Protein AF-A0A2C5ZY81-F1 (afdb_monomer)

Structure (mmCIF, N/CA/C/O backbone):
data_AF-A0A2C5ZY81-F1
#
_entry.id   AF-A0A2C5ZY81-F1
#
loop_
_atom_site.group_PDB
_atom_site.id
_atom_site.type_symbol
_atom_site.label_atom_id
_atom_site.label_alt_id
_atom_site.label_comp_id
_atom_site.label_asym_id
_atom_site.label_entity_id
_atom_site.label_seq_id
_atom_site.pdbx_PDB_ins_code
_atom_site.Cartn_x
_atom_site.Cartn_y
_atom_site.Cartn_z
_atom_site.occupancy
_atom_site.B_iso_or_equiv
_atom_site.auth_seq_id
_atom_site.auth_comp_id
_atom_site.auth_asym_id
_atom_site.auth_atom_id
_atom_site.pdbx_PDB_model_num
ATOM 1 N N . MET A 1 1 ? 3.121 -4.389 -3.774 1.00 76.00 1 MET A N 1
ATOM 2 C CA . MET A 1 1 ? 1.981 -4.769 -2.903 1.00 76.00 1 MET A CA 1
ATOM 3 C C . MET A 1 1 ? 0.716 -4.761 -3.744 1.00 76.00 1 MET A C 1
ATOM 5 O O . MET A 1 1 ? 0.552 -3.818 -4.512 1.00 76.00 1 MET A O 1
ATOM 9 N N . LEU A 1 2 ? -0.113 -5.804 -3.655 1.00 86.19 2 LEU A N 1
ATOM 10 C CA . LEU A 1 2 ? -1.308 -5.972 -4.488 1.00 86.19 2 LEU A CA 1
ATOM 11 C C . LEU A 1 2 ? -2.548 -5.396 -3.793 1.00 86.19 2 LEU A C 1
ATOM 13 O O . LEU A 1 2 ? -3.132 -4.423 -4.262 1.00 86.19 2 LEU A O 1
ATOM 17 N N . THR A 1 3 ? -2.892 -5.951 -2.635 1.00 91.06 3 THR A N 1
ATOM 18 C CA . THR A 1 3 ? -4.034 -5.527 -1.820 1.00 91.06 3 THR A CA 1
ATOM 19 C C . THR A 1 3 ? -3.651 -5.629 -0.354 1.00 91.06 3 THR A C 1
ATOM 21 O O . THR A 1 3 ? -2.971 -6.573 0.052 1.00 91.06 3 THR A O 1
ATOM 24 N N . SER A 1 4 ? -4.080 -4.659 0.440 1.00 94.56 4 SER A N 1
ATOM 25 C CA . SER A 1 4 ? -3.910 -4.670 1.890 1.00 94.56 4 SER A CA 1
ATOM 26 C C . SER A 1 4 ? -5.258 -4.861 2.551 1.00 94.56 4 SER A C 1
ATOM 28 O O . SER A 1 4 ? -6.220 -4.177 2.207 1.00 94.56 4 SER A O 1
ATOM 30 N N . PHE A 1 5 ? -5.301 -5.741 3.537 1.00 96.50 5 PHE A N 1
ATOM 31 C CA . PHE A 1 5 ? -6.444 -5.950 4.406 1.00 96.50 5 PHE A CA 1
ATOM 32 C C . PHE A 1 5 ? -6.048 -5.485 5.798 1.00 96.50 5 PHE A C 1
ATOM 34 O O . PHE A 1 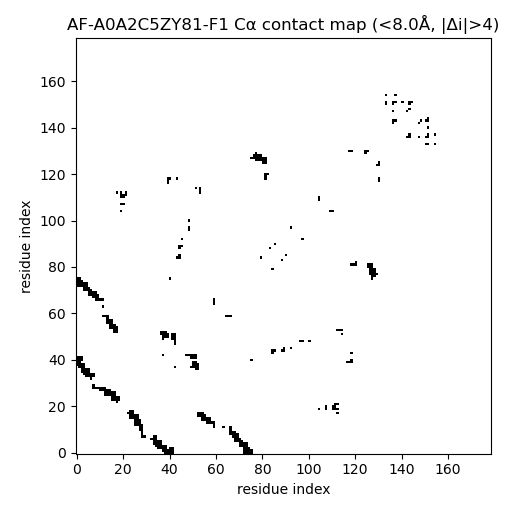5 ? -5.044 -5.937 6.344 1.00 96.50 5 PHE A O 1
ATOM 41 N N . LEU A 1 6 ? -6.799 -4.555 6.368 1.00 96.88 6 LEU A N 1
ATOM 42 C CA . LEU A 1 6 ? -6.480 -3.969 7.659 1.00 96.88 6 LEU A CA 1
ATOM 43 C C . LEU A 1 6 ? -7.661 -4.139 8.605 1.00 96.88 6 LEU A C 1
ATOM 45 O O . LEU A 1 6 ? -8.730 -3.564 8.394 1.00 96.88 6 LEU A O 1
ATOM 49 N N . LEU A 1 7 ? -7.439 -4.884 9.684 1.00 97.56 7 LEU A N 1
ATOM 50 C CA . LEU A 1 7 ? -8.347 -4.892 10.821 1.00 97.56 7 LEU A CA 1
ATOM 51 C C . LEU A 1 7 ? -8.023 -3.697 11.718 1.00 97.56 7 LEU A C 1
ATOM 53 O O . LEU A 1 7 ? -6.910 -3.585 12.237 1.00 97.56 7 LEU A O 1
ATOM 57 N N . GLN A 1 8 ? -8.997 -2.815 11.931 1.00 96.88 8 GLN A N 1
ATOM 58 C CA . GLN A 1 8 ? -8.895 -1.751 12.930 1.00 96.88 8 GLN A CA 1
ATOM 59 C C . GLN A 1 8 ? -9.335 -2.314 14.288 1.00 96.88 8 GLN A C 1
ATOM 61 O O . GLN A 1 8 ? -10.523 -2.371 14.585 1.00 96.88 8 GLN A O 1
ATOM 66 N N . ALA A 1 9 ? -8.371 -2.805 15.072 1.00 95.88 9 ALA A N 1
ATOM 67 C CA . ALA A 1 9 ? -8.625 -3.637 16.253 1.00 95.88 9 ALA A CA 1
ATOM 68 C C . ALA A 1 9 ? -9.140 -2.857 17.476 1.00 95.88 9 ALA A C 1
ATOM 70 O O . ALA A 1 9 ? -9.671 -3.453 18.409 1.00 95.88 9 ALA A O 1
ATOM 71 N N . THR A 1 10 ? -8.982 -1.533 17.485 1.00 94.94 10 THR A N 1
ATOM 72 C CA . THR A 1 10 ? -9.471 -0.647 18.548 1.00 94.94 10 THR A CA 1
ATOM 73 C C . THR A 1 10 ? -10.430 0.407 17.986 1.00 94.94 10 THR A C 1
ATOM 75 O O . THR A 1 10 ? -10.380 0.694 16.789 1.00 94.94 10 THR A O 1
ATOM 78 N N . PRO A 1 11 ? -11.298 1.024 18.816 1.00 93.62 11 PRO A N 1
ATOM 79 C CA . PRO A 1 11 ? -12.295 1.994 18.343 1.00 93.62 11 PRO A CA 1
ATOM 80 C C . PRO A 1 11 ? -11.704 3.366 17.967 1.00 93.62 11 PRO A C 1
ATOM 82 O O . PRO A 1 11 ? -12.438 4.276 17.579 1.00 93.62 11 PRO A O 1
ATOM 85 N N . HIS A 1 12 ? -10.385 3.545 18.084 1.00 94.81 12 HIS A N 1
ATOM 86 C CA . HIS A 1 12 ? -9.706 4.802 17.788 1.00 94.81 12 HIS A CA 1
ATOM 87 C C . HIS A 1 12 ? -9.834 5.180 16.311 1.00 94.81 12 HIS A C 1
ATOM 89 O O . HIS A 1 12 ? -9.467 4.420 15.411 1.00 94.81 12 HIS A O 1
ATOM 95 N N . ARG A 1 13 ? -10.266 6.418 16.068 1.00 92.62 13 ARG A N 1
ATOM 96 C CA . ARG A 1 13 ? -10.153 7.069 14.757 1.00 92.62 13 ARG A CA 1
ATOM 97 C C . ARG A 1 13 ? -8.690 7.411 14.457 1.00 92.62 13 ARG A C 1
ATOM 99 O O . ARG A 1 13 ? -7.845 7.403 15.350 1.00 92.62 13 ARG A O 1
ATOM 106 N N . GLY A 1 14 ? -8.401 7.713 13.194 1.00 92.81 14 GLY A N 1
ATOM 107 C CA . GLY A 1 14 ? -7.093 8.229 12.781 1.00 92.81 14 GLY A CA 1
ATOM 108 C C . GLY A 1 14 ? -6.698 7.859 11.356 1.00 92.81 14 GLY A C 1
ATOM 109 O O . GLY A 1 14 ? -5.949 8.600 10.731 1.00 92.81 14 GLY A O 1
ATOM 110 N N . LEU A 1 15 ? -7.209 6.752 10.812 1.00 96.81 15 LEU A N 1
ATOM 111 C CA . LEU A 1 15 ? -6.979 6.413 9.409 1.00 96.81 15 LEU A CA 1
ATOM 112 C C . LEU A 1 15 ? -7.792 7.342 8.503 1.00 96.81 15 LEU A C 1
ATOM 114 O O . LEU A 1 15 ? -9.008 7.450 8.659 1.00 96.81 15 LEU A O 1
ATOM 118 N N . GLN A 1 16 ? -7.117 7.960 7.539 1.00 97.06 16 GLN A N 1
ATOM 119 C CA . GLN A 1 16 ? -7.731 8.760 6.486 1.00 97.06 16 GLN A CA 1
ATOM 120 C C . GLN A 1 16 ? -7.264 8.281 5.116 1.00 97.06 16 GLN A C 1
ATOM 122 O O . GLN A 1 16 ? -6.098 7.925 4.941 1.00 97.06 16 GLN A O 1
ATOM 127 N N . VAL A 1 17 ? -8.170 8.305 4.145 1.00 95.06 17 VAL A N 1
ATOM 128 C CA . VAL A 1 17 ? -7.900 7.998 2.736 1.00 95.06 17 VAL A CA 1
ATOM 129 C C . VAL A 1 17 ? -8.174 9.229 1.889 1.00 95.06 17 VAL A C 1
ATOM 131 O O . VAL A 1 17 ? -9.076 10.002 2.198 1.00 95.06 17 VAL A O 1
ATOM 134 N N . GLN A 1 18 ? -7.403 9.436 0.834 1.00 92.69 18 GLN A N 1
ATOM 135 C CA . GLN A 1 18 ? -7.644 10.530 -0.095 1.00 92.69 18 GLN A CA 1
ATOM 136 C C . GLN A 1 18 ? -8.581 10.052 -1.206 1.00 92.69 18 GLN A C 1
ATOM 138 O O . GLN A 1 18 ? -8.359 8.998 -1.803 1.00 92.69 18 GLN A O 1
ATOM 143 N N . ASN A 1 19 ? -9.651 10.797 -1.469 1.00 88.69 19 ASN A N 1
ATOM 144 C CA . ASN A 1 19 ? -10.540 10.508 -2.589 1.00 88.69 19 ASN A CA 1
ATOM 145 C C . ASN A 1 19 ? -10.002 11.109 -3.902 1.00 88.69 19 ASN A C 1
ATOM 147 O O . ASN A 1 19 ? -9.018 11.844 -3.918 1.00 88.69 19 ASN A O 1
ATOM 151 N N . VAL A 1 20 ? -10.689 10.832 -5.011 1.00 83.88 20 VAL A N 1
ATOM 152 C CA . VAL A 1 20 ? -10.310 11.312 -6.355 1.00 83.88 20 VAL A CA 1
ATOM 153 C C . VAL A 1 20 ? -10.310 12.838 -6.509 1.00 83.88 20 VAL A C 1
ATOM 155 O O . VAL A 1 20 ? -9.659 13.345 -7.412 1.00 83.88 20 VAL A O 1
ATOM 158 N N . ALA A 1 21 ? -11.002 13.565 -5.626 1.00 85.50 21 ALA A N 1
ATOM 159 C CA . ALA A 1 21 ? -10.992 15.027 -5.577 1.00 85.50 21 ALA A CA 1
ATOM 160 C C . ALA A 1 21 ? -9.832 15.584 -4.727 1.00 85.50 21 ALA A C 1
ATOM 162 O O . ALA A 1 21 ? -9.801 16.775 -4.432 1.00 85.50 21 ALA A O 1
ATOM 163 N N . GLY A 1 22 ? -8.923 14.724 -4.253 1.00 86.69 22 GLY A N 1
ATOM 164 C CA . GLY A 1 22 ? -7.822 15.102 -3.370 1.00 86.69 22 GLY A CA 1
ATOM 165 C C . GLY A 1 22 ? -8.232 15.330 -1.909 1.00 86.69 22 GLY A C 1
ATOM 166 O O . GLY A 1 22 ? -7.381 15.663 -1.082 1.00 86.69 22 GLY A O 1
ATOM 167 N N . ALA A 1 23 ? -9.506 15.137 -1.553 1.00 90.88 23 ALA A N 1
ATOM 168 C CA . ALA A 1 23 ? -9.995 15.372 -0.200 1.00 90.88 23 ALA A CA 1
ATOM 169 C C . ALA A 1 23 ? -9.728 14.167 0.711 1.00 90.88 23 ALA A C 1
ATOM 171 O O . ALA A 1 23 ? -9.974 13.017 0.341 1.00 90.88 23 ALA A O 1
ATOM 172 N N . TRP A 1 24 ? -9.258 14.442 1.928 1.00 95.25 24 TRP A N 1
ATOM 173 C CA . TRP A 1 24 ? -9.062 13.429 2.961 1.00 95.25 24 TRP A CA 1
ATOM 174 C C . TRP A 1 24 ? -10.398 13.037 3.596 1.00 95.25 24 TRP A C 1
ATOM 176 O O . TRP A 1 24 ? -11.143 13.890 4.071 1.00 95.25 24 TRP A O 1
ATOM 186 N N . VAL A 1 25 ? -10.678 11.738 3.623 1.00 95.56 25 VAL A N 1
ATOM 187 C CA . VAL A 1 25 ? -11.901 11.127 4.147 1.00 95.56 25 VAL A CA 1
ATOM 188 C C . VAL A 1 25 ? -11.538 10.201 5.303 1.00 95.56 25 VAL A C 1
ATOM 190 O O . VAL A 1 25 ? -10.644 9.363 5.175 1.00 95.56 25 VAL A O 1
ATOM 193 N N . ASP A 1 26 ? -12.233 10.336 6.432 1.00 96.31 26 ASP A N 1
ATOM 194 C CA . ASP A 1 26 ? -12.048 9.456 7.587 1.00 96.31 26 ASP A CA 1
ATOM 195 C C . ASP A 1 26 ? -12.499 8.022 7.291 1.00 96.31 26 ASP A C 1
ATOM 197 O O . ASP A 1 26 ? -13.575 7.784 6.742 1.00 96.31 26 ASP A O 1
ATOM 201 N N . CYS A 1 27 ? -11.703 7.057 7.746 1.00 96.25 27 CYS A N 1
ATOM 202 C CA . CYS A 1 27 ? -12.019 5.635 7.702 1.00 96.25 27 CYS A CA 1
ATOM 203 C C . CYS A 1 27 ? -12.174 5.101 9.140 1.00 96.25 27 CYS A C 1
ATOM 205 O O . CYS A 1 27 ? -11.241 4.496 9.682 1.00 96.25 27 CYS A O 1
ATOM 207 N N . PRO A 1 28 ? -13.308 5.373 9.820 1.00 95.44 28 PRO A N 1
ATOM 208 C CA . PRO A 1 28 ? -13.507 4.935 11.197 1.00 95.44 28 PRO A CA 1
ATOM 209 C C . PRO A 1 28 ? -13.573 3.399 11.295 1.00 95.44 28 PRO A C 1
ATOM 211 O O . PRO A 1 28 ? -13.999 2.745 10.340 1.00 95.44 28 PRO A O 1
ATOM 214 N N . PRO A 1 29 ? -13.191 2.806 12.441 1.00 95.88 29 PRO A N 1
ATOM 215 C CA . PRO A 1 29 ? -13.370 1.376 12.671 1.00 95.88 29 PRO A CA 1
ATOM 216 C C . PRO A 1 29 ? -14.850 0.982 12.591 1.00 95.88 29 PRO A C 1
ATOM 218 O O . PRO A 1 29 ? -15.694 1.609 13.232 1.00 95.88 29 PRO A O 1
ATOM 221 N N . VAL A 1 30 ? -15.160 -0.076 11.838 1.00 96.62 30 VAL A N 1
ATOM 222 C CA . VAL A 1 30 ? -16.502 -0.672 11.764 1.00 96.62 30 VAL A CA 1
ATOM 223 C C . VAL A 1 30 ? -16.404 -2.136 12.188 1.00 96.62 30 VAL A C 1
ATOM 225 O O . VAL A 1 30 ? -15.610 -2.902 11.636 1.00 96.62 30 VAL A O 1
ATOM 228 N N . ALA A 1 31 ? -17.185 -2.524 13.196 1.00 95.69 31 ALA A N 1
ATOM 229 C CA . ALA A 1 31 ? -17.145 -3.869 13.764 1.00 95.69 31 ALA A CA 1
ATOM 230 C C . ALA A 1 31 ? -17.480 -4.938 12.709 1.00 95.69 31 ALA A C 1
ATOM 232 O O . ALA A 1 31 ? -18.404 -4.767 11.918 1.00 95.69 31 ALA A O 1
ATOM 233 N N . GLY A 1 32 ? -16.724 -6.041 12.703 1.00 95.88 32 GLY A N 1
ATOM 234 C CA . GLY A 1 32 ? -16.920 -7.143 11.753 1.00 95.88 32 GLY A CA 1
ATOM 235 C C . GLY A 1 32 ? -16.454 -6.853 10.321 1.00 95.88 32 GLY A C 1
ATOM 236 O O . GLY A 1 32 ? -16.800 -7.605 9.416 1.00 95.88 32 GLY A O 1
ATOM 237 N N . THR A 1 33 ? -15.680 -5.784 10.097 1.00 97.06 33 THR A N 1
ATOM 238 C CA . THR A 1 33 ? -15.211 -5.393 8.758 1.00 97.06 33 THR A CA 1
ATOM 239 C C . THR A 1 33 ? -13.691 -5.272 8.677 1.00 97.06 33 THR A C 1
ATOM 241 O O . THR A 1 33 ? -12.993 -5.165 9.688 1.00 97.06 33 THR A O 1
ATOM 244 N N . LEU A 1 34 ? -13.184 -5.269 7.444 1.00 97.31 34 LEU A N 1
ATOM 245 C CA . LEU A 1 34 ? -11.796 -4.968 7.112 1.00 97.31 34 LEU A CA 1
ATOM 246 C C . LEU A 1 34 ? -11.753 -3.744 6.204 1.00 97.31 34 LEU A C 1
ATOM 248 O O . LEU A 1 34 ? -12.575 -3.607 5.297 1.00 97.31 34 LEU A O 1
ATOM 252 N N . VAL A 1 35 ? -10.749 -2.894 6.399 1.00 96.81 35 VAL A N 1
ATOM 253 C CA . VAL A 1 35 ? -10.397 -1.895 5.390 1.00 9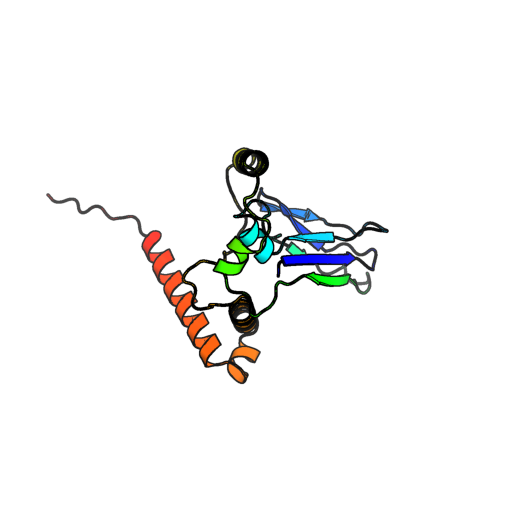6.81 35 VAL A CA 1
ATOM 254 C C . VAL A 1 35 ? -9.606 -2.605 4.300 1.00 96.81 35 VAL A C 1
ATOM 256 O O . VAL A 1 35 ? -8.585 -3.232 4.587 1.00 96.81 35 VAL A O 1
ATOM 259 N N . VAL A 1 36 ? -10.077 -2.509 3.059 1.00 96.25 36 VAL A N 1
ATOM 260 C CA . VAL A 1 36 ? -9.404 -3.074 1.885 1.00 96.25 36 VAL A CA 1
ATOM 261 C C . VAL A 1 36 ? -8.798 -1.930 1.086 1.00 96.25 36 VAL A C 1
ATOM 263 O O . VAL A 1 36 ? -9.523 -1.111 0.528 1.00 96.25 36 VAL A O 1
ATOM 266 N N . ALA A 1 37 ? -7.469 -1.860 1.053 1.00 94.19 37 ALA A N 1
ATOM 267 C CA . ALA A 1 37 ? -6.740 -0.841 0.309 1.00 94.19 37 ALA A CA 1
ATOM 268 C C . ALA A 1 37 ? -6.088 -1.443 -0.937 1.00 94.19 37 ALA A C 1
ATOM 270 O O . ALA A 1 37 ? -5.476 -2.515 -0.893 1.00 94.19 37 ALA A O 1
ATOM 271 N N . VAL A 1 38 ? -6.203 -0.726 -2.051 1.00 92.12 38 VAL A N 1
ATOM 272 C CA . VAL A 1 38 ? -5.583 -1.099 -3.322 1.00 92.12 38 VAL A CA 1
ATOM 273 C C . VAL A 1 38 ? -4.120 -0.673 -3.289 1.00 92.12 38 VAL A C 1
ATOM 275 O O . VAL A 1 38 ? -3.802 0.458 -2.925 1.00 92.12 38 VAL A O 1
ATOM 278 N N . GLY A 1 39 ? -3.222 -1.584 -3.657 1.00 87.88 39 GLY A N 1
ATOM 279 C CA . GLY A 1 39 ? -1.807 -1.289 -3.842 1.00 87.88 39 GLY A CA 1
ATOM 280 C C . GLY A 1 39 ? -1.462 -1.042 -5.309 1.00 87.88 39 GLY A C 1
ATOM 281 O O . GLY A 1 39 ? -2.180 -1.456 -6.218 1.00 87.88 39 GLY A O 1
ATOM 282 N N . GLN A 1 40 ? -0.298 -0.438 -5.538 1.00 80.88 40 GLN A N 1
ATOM 283 C CA . GLN A 1 40 ? 0.230 -0.148 -6.877 1.00 80.88 40 GLN A CA 1
ATOM 284 C C . GLN A 1 40 ? 0.349 -1.391 -7.780 1.00 80.88 40 GLN A C 1
ATOM 286 O O . GLN A 1 40 ? 0.267 -1.276 -8.997 1.00 80.88 40 GLN A O 1
ATOM 291 N N . GLY A 1 41 ? 0.511 -2.590 -7.204 1.00 80.94 41 GLY A N 1
ATOM 292 C CA . GLY A 1 41 ? 0.516 -3.826 -7.987 1.00 80.94 41 GLY A CA 1
ATOM 293 C C . GLY A 1 41 ? -0.832 -4.079 -8.663 1.00 80.94 41 GLY A C 1
ATOM 294 O O . GLY A 1 41 ? -0.870 -4.399 -9.844 1.00 80.94 41 GLY A O 1
ATOM 295 N N . LEU A 1 42 ? -1.946 -3.887 -7.946 1.00 85.94 42 LEU A N 1
ATOM 296 C CA . LEU A 1 42 ? -3.281 -4.088 -8.518 1.00 85.94 42 LEU A CA 1
ATOM 297 C C . LEU A 1 42 ? -3.637 -2.954 -9.486 1.00 85.94 42 LEU A C 1
ATOM 299 O O . LEU A 1 42 ? -4.317 -3.176 -10.486 1.00 85.94 42 LEU A O 1
ATOM 303 N N . GLU A 1 43 ? -3.128 -1.752 -9.234 1.00 85.81 43 GLU A N 1
ATOM 304 C CA . GLU A 1 43 ? -3.247 -0.644 -10.175 1.00 85.81 43 GLU A CA 1
ATOM 305 C C . GLU A 1 43 ? -2.563 -0.935 -11.511 1.00 85.81 43 GLU A C 1
ATOM 307 O O . GLU A 1 43 ? -3.182 -0.746 -12.560 1.00 85.81 43 GLU A O 1
ATOM 312 N N . ALA A 1 44 ? -1.337 -1.463 -11.482 1.00 78.31 44 ALA A N 1
ATOM 313 C CA . ALA A 1 44 ? -0.629 -1.894 -12.683 1.00 78.31 44 ALA A CA 1
ATOM 314 C C . ALA A 1 44 ? -1.405 -2.997 -13.422 1.00 78.31 44 ALA A C 1
ATOM 316 O O . ALA A 1 44 ? -1.702 -2.851 -14.607 1.00 78.31 44 ALA A O 1
ATOM 317 N N . LEU A 1 45 ? -1.839 -4.042 -12.703 1.00 80.50 45 LEU A N 1
ATOM 318 C CA . LEU A 1 45 ? -2.618 -5.145 -13.282 1.00 80.50 45 LEU A CA 1
ATOM 319 C C . LEU A 1 45 ? -3.912 -4.680 -13.956 1.00 80.50 45 LEU A C 1
ATOM 321 O O . LEU A 1 45 ? -4.312 -5.213 -14.986 1.00 80.50 45 LEU A O 1
ATOM 325 N N . THR A 1 46 ? -4.573 -3.680 -13.379 1.00 84.75 46 THR A N 1
ATOM 326 C CA . THR A 1 46 ? -5.853 -3.166 -13.882 1.00 84.75 46 THR A CA 1
ATOM 327 C C . THR A 1 46 ? -5.695 -1.978 -14.830 1.00 84.75 46 THR A C 1
ATOM 329 O O . THR A 1 46 ? -6.698 -1.391 -15.240 1.00 84.75 46 THR A O 1
ATOM 332 N N . ARG A 1 47 ? -4.456 -1.607 -15.188 1.00 80.75 47 ARG A N 1
ATOM 333 C CA . ARG A 1 47 ? -4.130 -0.445 -16.031 1.00 80.75 47 A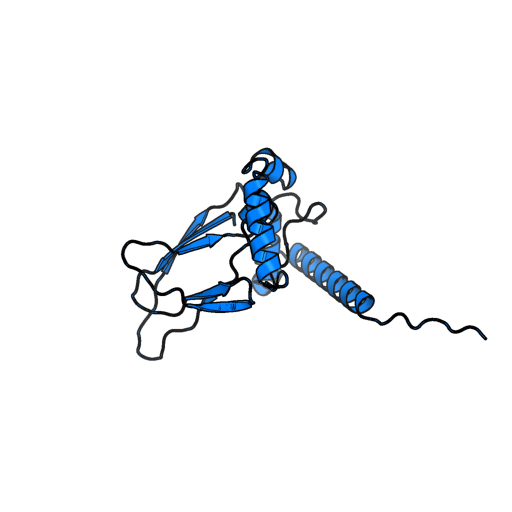RG A CA 1
ATOM 334 C C . ARG A 1 47 ? -4.792 0.846 -15.530 1.00 80.75 47 ARG A C 1
ATOM 336 O O . ARG A 1 47 ? -5.395 1.592 -16.300 1.00 80.75 47 ARG A O 1
ATOM 343 N N . GLY A 1 48 ? -4.725 1.083 -14.220 1.00 82.38 48 GLY A N 1
ATOM 344 C CA . GLY A 1 48 ? -5.227 2.310 -13.591 1.00 82.38 48 GLY A CA 1
ATOM 345 C C . GLY A 1 48 ? -6.738 2.354 -13.339 1.00 82.38 48 GLY A C 1
ATOM 346 O O . GLY A 1 48 ? -7.262 3.404 -12.954 1.00 82.38 48 GLY A O 1
ATOM 347 N N . VAL A 1 49 ? -7.460 1.246 -13.542 1.00 88.44 49 VAL A N 1
ATOM 348 C CA . VAL A 1 49 ? -8.881 1.156 -13.167 1.00 88.44 49 VAL A CA 1
ATOM 349 C C . VAL A 1 49 ? -9.039 1.134 -11.648 1.00 88.44 49 VAL A C 1
ATOM 351 O O . VAL A 1 49 ? -9.808 1.930 -11.107 1.00 88.44 49 VAL A O 1
ATOM 354 N N . CYS A 1 50 ? -8.289 0.275 -10.956 1.00 89.25 50 CYS A N 1
ATOM 355 C CA . CYS A 1 50 ? -8.208 0.265 -9.499 1.00 89.25 50 CYS A CA 1
ATOM 356 C C . CYS A 1 50 ? -6.982 1.064 -9.067 1.00 89.25 50 CYS A C 1
ATOM 358 O O . CYS A 1 50 ? -5.867 0.574 -9.175 1.00 89.25 50 CYS A O 1
ATOM 360 N N . VAL A 1 51 ? -7.171 2.283 -8.576 1.00 86.62 51 VAL A N 1
ATOM 361 C CA . VAL A 1 51 ? -6.052 3.154 -8.196 1.00 86.62 51 VAL A CA 1
ATOM 362 C C . VA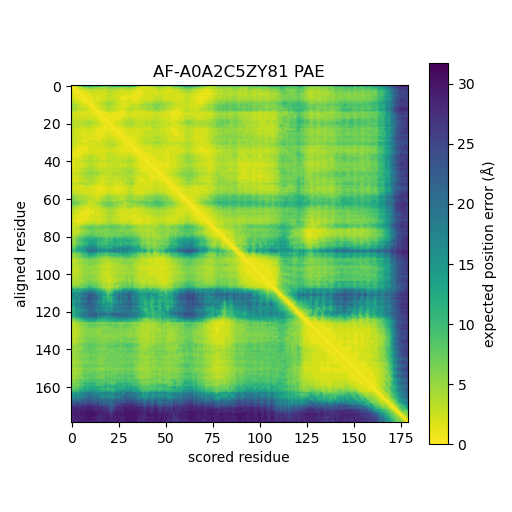L A 1 51 ? -5.535 2.840 -6.799 1.00 86.62 51 VAL A C 1
ATOM 364 O O . VAL A 1 51 ? -6.329 2.601 -5.886 1.00 86.62 51 VAL A O 1
ATOM 367 N N . ALA A 1 52 ? -4.209 2.852 -6.633 1.00 88.88 52 ALA A N 1
ATOM 368 C CA . ALA A 1 52 ? -3.581 2.675 -5.338 1.00 88.88 52 ALA A CA 1
ATOM 369 C C . ALA A 1 52 ? -4.068 3.734 -4.343 1.00 88.88 52 ALA A C 1
ATOM 371 O O . ALA A 1 52 ? -4.130 4.926 -4.631 1.00 88.88 52 ALA A O 1
ATOM 372 N N . THR A 1 53 ? -4.438 3.285 -3.149 1.00 89.44 53 THR A N 1
ATOM 373 C CA . THR A 1 53 ? -5.064 4.147 -2.150 1.00 89.44 53 THR A CA 1
ATOM 374 C C . THR A 1 53 ? -4.022 5.017 -1.451 1.00 89.44 53 THR A C 1
ATOM 376 O O . THR A 1 53 ? -3.244 4.522 -0.628 1.00 89.44 53 THR A O 1
ATOM 379 N N . THR A 1 54 ? -4.056 6.327 -1.696 1.00 90.88 54 THR A N 1
ATOM 380 C CA . THR A 1 54 ? -3.346 7.302 -0.858 1.00 90.88 54 THR A CA 1
ATOM 381 C C . THR A 1 54 ? -4.018 7.374 0.507 1.00 90.88 54 THR A C 1
ATOM 383 O O . THR A 1 54 ? -5.229 7.576 0.620 1.00 90.88 54 THR A O 1
ATOM 386 N N . HIS A 1 55 ? -3.238 7.178 1.565 1.00 93.56 55 HIS A N 1
ATOM 387 C CA . HIS A 1 55 ? -3.742 7.134 2.930 1.00 93.56 55 HIS A CA 1
ATOM 388 C C . HIS A 1 55 ? -2.727 7.719 3.910 1.00 93.56 55 HIS A C 1
ATOM 390 O O . HIS A 1 55 ? -1.525 7.738 3.653 1.00 93.56 55 HIS A O 1
ATOM 396 N N . ARG A 1 56 ? -3.225 8.185 5.055 1.00 94.38 56 ARG A N 1
ATOM 397 C CA . ARG A 1 56 ? -2.416 8.663 6.178 1.00 94.38 56 ARG A CA 1
ATOM 398 C C . ARG A 1 56 ? -3.033 8.226 7.497 1.00 94.38 56 ARG A C 1
ATOM 400 O O . ARG A 1 56 ? -4.223 7.921 7.567 1.00 94.38 56 ARG A O 1
ATOM 407 N N . VAL A 1 57 ? -2.225 8.227 8.549 1.00 94.12 57 VAL A N 1
ATOM 408 C CA . VAL A 1 57 ? -2.682 7.942 9.910 1.00 94.12 57 VAL A CA 1
ATOM 409 C C . VAL A 1 57 ? -2.402 9.156 10.781 1.00 94.12 57 VAL A C 1
ATOM 411 O O . VAL A 1 57 ? -1.267 9.617 10.863 1.00 94.12 57 VAL A O 1
ATOM 414 N N . LEU A 1 58 ? -3.446 9.667 11.423 1.00 93.81 58 LEU A N 1
ATOM 415 C CA . LEU A 1 58 ? -3.360 10.695 12.449 1.00 93.81 58 LEU A CA 1
ATOM 416 C C . LEU A 1 58 ? -3.161 10.034 13.814 1.00 93.81 58 LEU A C 1
ATOM 418 O O . LEU A 1 58 ? -3.813 9.033 14.130 1.00 93.81 58 LEU A O 1
ATOM 422 N N . SER A 1 59 ? -2.276 10.608 14.625 1.00 91.88 59 SER A N 1
ATOM 423 C CA . SER A 1 59 ? -2.082 10.168 16.005 1.00 91.88 59 SER A CA 1
ATOM 424 C C . SER A 1 59 ? -3.371 10.359 16.813 1.00 91.88 59 SER A C 1
ATOM 426 O O . SER A 1 59 ? -4.016 11.404 16.684 1.00 91.88 59 SER A O 1
ATOM 428 N N . PRO A 1 60 ? -3.756 9.389 17.663 1.00 90.00 60 PRO A N 1
ATOM 429 C CA . PRO A 1 60 ? -4.863 9.576 18.591 1.00 90.00 60 PRO A CA 1
ATOM 430 C C . PRO A 1 60 ? -4.626 10.778 19.520 1.00 90.00 60 PRO A C 1
ATOM 432 O O . PRO A 1 60 ? 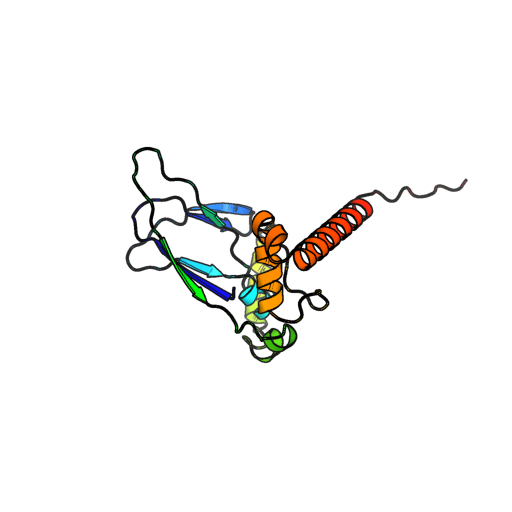-3.470 11.095 19.819 1.00 90.00 60 PRO A O 1
ATOM 435 N N . PRO A 1 61 ? -5.695 11.422 20.028 1.00 90.81 61 PRO A N 1
ATOM 436 C CA . PRO A 1 61 ? -5.566 12.456 21.048 1.00 90.81 61 PRO A CA 1
ATOM 437 C C . PRO A 1 61 ? -4.779 11.964 22.268 1.00 90.81 61 PRO A C 1
ATOM 439 O O . PRO A 1 61 ? -4.875 10.795 22.657 1.00 90.81 61 PRO A O 1
ATOM 442 N N . ALA A 1 62 ? -4.031 12.866 22.905 1.00 92.88 62 ALA A N 1
ATOM 443 C CA . ALA A 1 62 ? -3.331 12.555 24.146 1.00 92.88 62 ALA A CA 1
ATOM 444 C C . ALA A 1 62 ? -4.319 12.022 25.201 1.00 92.88 62 ALA A C 1
ATOM 446 O O . ALA A 1 62 ? -5.418 12.548 25.361 1.00 92.88 62 ALA A O 1
ATOM 447 N N . GLY A 1 63 ? -3.938 10.951 25.898 1.00 92.81 63 GLY A N 1
ATOM 448 C CA . GLY A 1 63 ? -4.795 10.290 26.888 1.00 92.81 63 GLY A CA 1
ATOM 449 C C . GLY A 1 63 ? -5.826 9.306 26.318 1.00 92.81 63 GLY A C 1
ATOM 450 O O . GLY A 1 63 ? -6.419 8.563 27.091 1.00 92.81 63 GLY A O 1
ATOM 451 N N . ALA A 1 64 ? -5.999 9.207 24.993 1.00 92.19 64 ALA A N 1
ATOM 452 C CA . ALA A 1 64 ? -6.920 8.237 24.382 1.00 92.19 64 ALA A CA 1
ATOM 453 C C . ALA A 1 64 ? -6.399 6.784 24.406 1.00 92.19 64 ALA A C 1
ATOM 455 O O . ALA A 1 64 ? -7.122 5.856 24.041 1.00 92.19 64 ALA A O 1
ATOM 456 N N . GLY A 1 65 ? -5.148 6.571 24.817 1.00 93.19 65 GLY A N 1
ATOM 457 C CA . GLY A 1 65 ? -4.492 5.265 24.787 1.00 93.19 65 GLY A CA 1
ATOM 458 C C . GLY A 1 65 ? -4.030 4.844 23.383 1.00 93.19 65 GLY A C 1
ATOM 459 O O . GLY A 1 65 ? -4.142 5.611 22.422 1.00 93.19 65 GLY A O 1
ATOM 460 N N . PRO A 1 66 ? -3.466 3.631 23.252 1.00 93.00 66 PRO A N 1
ATOM 461 C CA . PRO A 1 66 ? -2.892 3.157 21.999 1.00 93.00 66 PRO A CA 1
ATOM 462 C C . PRO A 1 66 ? -3.965 2.753 20.980 1.00 93.00 66 PRO A C 1
ATOM 464 O O . PRO A 1 66 ? -4.946 2.088 21.313 1.00 93.00 66 PRO A O 1
ATOM 467 N N . ARG A 1 67 ? -3.729 3.097 19.709 1.00 94.25 67 ARG A N 1
ATOM 468 C CA . ARG A 1 67 ? -4.491 2.593 18.560 1.00 94.25 67 ARG A CA 1
ATOM 469 C C . ARG A 1 67 ? -3.799 1.358 17.993 1.00 94.25 67 ARG A C 1
ATOM 471 O O . ARG A 1 67 ? -2.632 1.446 17.618 1.00 94.25 67 ARG A O 1
ATOM 478 N N . PHE A 1 68 ? -4.529 0.255 17.841 1.00 94.19 68 PHE A N 1
ATOM 479 C CA . PHE A 1 68 ? -4.001 -0.955 17.208 1.00 94.19 68 PHE A CA 1
ATOM 480 C C . PHE A 1 68 ? -4.667 -1.227 15.861 1.00 94.19 68 PHE A C 1
ATOM 482 O O . PHE A 1 68 ? -5.861 -1.004 15.651 1.00 94.19 68 PHE A O 1
ATOM 489 N N . SER A 1 69 ? -3.880 -1.729 14.916 1.00 94.56 69 SER A N 1
ATOM 490 C CA . SER A 1 69 ? -4.387 -2.276 13.663 1.00 94.56 69 SER A CA 1
ATOM 491 C C . SER A 1 69 ? -3.565 -3.495 13.279 1.00 94.56 69 SER A C 1
ATOM 493 O O . SER A 1 69 ? -2.360 -3.524 13.523 1.00 94.56 69 SER A O 1
ATOM 495 N N . ILE A 1 70 ? -4.219 -4.493 12.694 1.00 96.56 70 ILE A N 1
ATOM 496 C CA . ILE A 1 70 ? -3.587 -5.747 12.288 1.00 96.56 70 ILE A CA 1
ATOM 497 C C . ILE A 1 70 ? -3.634 -5.802 10.759 1.00 96.56 70 ILE A C 1
ATOM 499 O O . ILE A 1 70 ? -4.716 -5.999 10.196 1.00 96.56 70 ILE A O 1
ATOM 503 N N . PRO A 1 71 ? -2.504 -5.554 10.076 1.00 95.69 71 PRO A N 1
ATOM 504 C CA . PRO A 1 71 ? -2.449 -5.608 8.628 1.00 95.69 71 PRO A CA 1
ATOM 505 C C . PRO A 1 71 ? -2.133 -7.018 8.122 1.00 95.69 71 PRO A C 1
ATOM 507 O O . PRO A 1 71 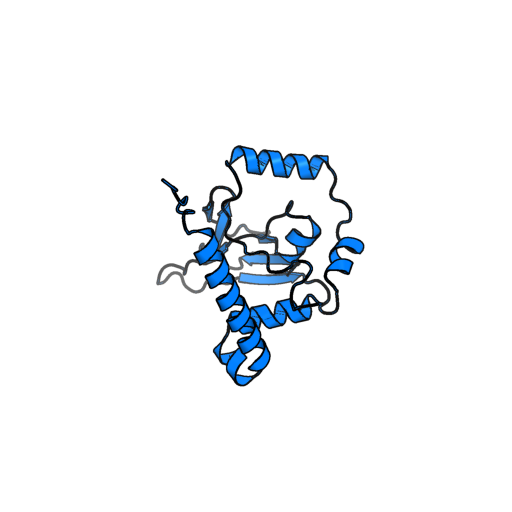? -1.269 -7.714 8.654 1.00 95.69 71 PRO A O 1
ATOM 510 N N . PHE A 1 72 ? -2.771 -7.389 7.020 1.00 95.44 72 PHE A N 1
ATOM 511 C CA . PHE A 1 72 ? -2.385 -8.493 6.156 1.00 95.44 72 PHE A CA 1
ATOM 512 C C . PHE A 1 72 ? -2.147 -7.947 4.747 1.00 95.44 72 PHE A C 1
ATOM 514 O O . PHE A 1 72 ? -2.980 -7.228 4.192 1.00 95.44 72 PHE A O 1
ATOM 521 N N . PHE A 1 73 ? -0.997 -8.275 4.163 1.00 91.62 73 PHE A N 1
ATOM 522 C CA . PHE A 1 73 ? -0.589 -7.758 2.863 1.00 91.62 73 PHE A CA 1
ATOM 523 C C . PHE A 1 73 ? -0.535 -8.887 1.848 1.00 91.62 73 PHE A C 1
ATOM 525 O O . PHE A 1 73 ? 0.291 -9.791 1.956 1.00 91.62 73 PHE A O 1
ATOM 532 N N . GLN A 1 74 ? -1.370 -8.792 0.820 1.00 89.94 74 GLN A N 1
ATOM 533 C CA . GLN A 1 74 ? -1.277 -9.665 -0.333 1.00 89.94 74 GLN A CA 1
ATOM 534 C C . GLN A 1 74 ? -0.235 -9.103 -1.306 1.00 89.94 74 GLN A C 1
ATOM 536 O O . GLN A 1 74 ? -0.296 -7.946 -1.742 1.00 89.94 74 GLN A O 1
ATOM 541 N N . GLY A 1 75 ? 0.754 -9.930 -1.627 1.00 84.00 75 GLY A N 1
ATOM 542 C CA . GLY A 1 75 ? 1.783 -9.649 -2.619 1.00 84.00 75 GLY A CA 1
ATOM 543 C C . GLY A 1 75 ? 1.602 -10.493 -3.873 1.00 84.00 75 GLY A C 1
ATOM 544 O O . GLY A 1 75 ? 0.847 -11.461 -3.887 1.00 84.00 75 GLY A O 1
ATOM 545 N N . VAL A 1 76 ? 2.337 -10.120 -4.913 1.00 78.88 76 VAL A N 1
ATOM 546 C CA . VAL A 1 76 ? 2.681 -11.042 -5.997 1.00 78.88 76 VAL A CA 1
ATOM 547 C C . VAL A 1 76 ? 4.031 -11.664 -5.644 1.00 78.88 76 VAL A C 1
ATOM 549 O O . VAL A 1 76 ? 4.755 -11.127 -4.798 1.00 78.88 76 VAL A O 1
ATOM 552 N N . ARG A 1 77 ? 4.362 -12.799 -6.260 1.00 84.75 77 ARG A N 1
ATOM 553 C CA . ARG A 1 77 ? 5.674 -13.419 -6.096 1.00 84.75 77 ARG A CA 1
ATOM 554 C C . ARG A 1 77 ? 6.783 -12.417 -6.435 1.00 84.75 77 ARG A C 1
ATOM 556 O O . ARG A 1 77 ? 6.645 -11.621 -7.360 1.00 84.75 77 ARG A O 1
ATOM 563 N N . PHE A 1 78 ? 7.866 -12.435 -5.666 1.00 86.38 78 PHE A N 1
ATOM 564 C CA . PHE A 1 78 ? 8.957 -11.472 -5.840 1.00 86.38 78 PHE A CA 1
ATOM 565 C C . PHE A 1 78 ? 9.788 -11.713 -7.100 1.00 86.38 78 PHE A C 1
ATOM 567 O O . PHE A 1 78 ? 10.397 -10.769 -7.590 1.00 86.38 78 PHE A O 1
ATOM 574 N N . ASP A 1 79 ? 9.790 -12.941 -7.611 1.00 87.94 79 ASP A N 1
ATOM 575 C CA . ASP A 1 79 ? 10.436 -13.333 -8.863 1.00 87.94 79 ASP A CA 1
ATOM 576 C C . ASP A 1 79 ? 9.612 -12.973 -10.107 1.00 87.94 79 ASP A C 1
ATOM 578 O O . ASP A 1 79 ? 10.136 -13.082 -11.207 1.00 87.94 79 ASP A O 1
ATOM 582 N N . ALA A 1 80 ? 8.366 -12.508 -9.944 1.00 82.94 80 ALA A N 1
ATOM 583 C CA . ALA A 1 80 ? 7.518 -12.144 -11.072 1.00 82.94 80 ALA A CA 1
ATOM 584 C C . ALA A 1 80 ? 8.073 -10.925 -11.821 1.00 82.94 80 ALA A C 1
ATOM 586 O O . ALA A 1 80 ? 8.357 -9.879 -11.211 1.00 82.94 80 ALA A O 1
ATOM 587 N N . GLU A 1 81 ? 8.173 -11.052 -13.141 1.00 80.81 81 GLU A N 1
ATOM 588 C CA . GLU A 1 81 ? 8.543 -9.954 -14.031 1.00 80.81 81 GLU A CA 1
ATOM 589 C C . GLU A 1 81 ? 7.346 -9.040 -14.327 1.00 80.81 81 GLU A C 1
ATOM 591 O O . GLU A 1 81 ? 6.179 -9.425 -14.223 1.00 80.81 81 GLU A O 1
ATOM 596 N N . PHE A 1 82 ? 7.621 -7.795 -14.718 1.00 72.94 82 PHE A N 1
ATOM 597 C CA . PHE A 1 82 ? 6.561 -6.831 -15.030 1.00 72.94 82 PHE A CA 1
ATOM 598 C C . PHE A 1 82 ? 5.670 -7.259 -16.196 1.00 72.94 82 PHE A C 1
ATOM 600 O O . PHE A 1 82 ? 4.459 -7.062 -16.134 1.00 72.94 82 PHE A O 1
ATOM 607 N N . ASP A 1 83 ? 6.241 -7.882 -17.225 1.00 72.31 83 ASP A N 1
ATOM 608 C CA . ASP A 1 83 ? 5.465 -8.360 -18.369 1.00 72.31 83 ASP A CA 1
ATOM 609 C C . ASP A 1 83 ? 4.613 -9.597 -18.002 1.00 72.31 83 ASP A C 1
ATOM 611 O O . ASP A 1 83 ? 3.516 -9.779 -18.532 1.00 72.31 83 ASP A O 1
ATOM 615 N N . GLU A 1 84 ? 5.038 -10.402 -17.017 1.00 75.00 84 GLU A N 1
ATOM 616 C CA . GLU A 1 84 ? 4.237 -11.517 -16.490 1.00 75.00 84 GLU A CA 1
ATOM 617 C C . GLU A 1 84 ? 3.001 -11.035 -15.730 1.00 75.00 84 GLU A C 1
ATOM 619 O O . GLU A 1 84 ? 1.956 -11.685 -15.776 1.00 75.00 84 GLU A O 1
ATOM 624 N N . LEU A 1 85 ? 3.078 -9.881 -15.060 1.00 69.69 85 LEU A N 1
ATOM 625 C CA . LEU A 1 85 ? 1.915 -9.276 -14.407 1.00 69.69 85 LEU A CA 1
ATOM 626 C C . LEU A 1 85 ? 0.806 -8.980 -15.422 1.00 69.69 85 LEU A C 1
ATOM 628 O O . LEU A 1 85 ? -0.366 -9.237 -15.153 1.00 69.69 85 LEU A O 1
ATOM 632 N N . GLU A 1 86 ? 1.163 -8.492 -16.609 1.00 65.00 86 GLU A N 1
ATOM 633 C CA . GLU A 1 86 ? 0.191 -8.214 -17.668 1.00 65.00 86 GLU A CA 1
ATOM 634 C C . GLU A 1 86 ? -0.408 -9.494 -18.274 1.00 65.00 86 GLU A C 1
ATOM 636 O O . GLU A 1 86 ? -1.561 -9.476 -18.712 1.00 65.00 86 GLU A O 1
ATOM 641 N N . ALA A 1 87 ? 0.344 -10.601 -18.275 1.00 67.25 87 ALA A N 1
ATOM 642 C CA . ALA A 1 87 ? -0.046 -11.868 -18.898 1.00 67.25 87 ALA A CA 1
ATOM 643 C C . ALA A 1 87 ? -0.783 -12.844 -17.957 1.00 67.25 87 ALA A C 1
ATOM 645 O O . ALA A 1 87 ? -1.698 -13.541 -18.391 1.00 67.25 87 ALA A O 1
ATOM 646 N N . VAL A 1 88 ? -0.407 -12.897 -16.675 1.00 65.44 88 VAL A N 1
ATOM 647 C CA . VAL A 1 88 ? -0.902 -13.862 -15.664 1.00 65.44 88 VAL A CA 1
ATOM 648 C C . VAL A 1 88 ? -1.856 -13.190 -14.657 1.00 65.44 88 VAL A C 1
ATOM 650 O O . VAL A 1 88 ? -2.336 -13.805 -13.707 1.00 65.44 88 VAL A O 1
ATOM 653 N N . GLY A 1 89 ? -2.138 -11.900 -14.856 1.00 67.12 89 GLY A N 1
ATOM 654 C CA . GLY A 1 89 ? -2.940 -11.072 -13.964 1.00 67.12 89 GLY A CA 1
ATOM 655 C C . GLY A 1 89 ? -4.456 -11.208 -14.121 1.00 67.12 89 GLY A C 1
ATOM 656 O O . GLY A 1 89 ? -5.013 -12.264 -14.397 1.00 67.12 89 GLY A O 1
ATOM 657 N N . VAL A 1 90 ? -5.150 -10.080 -13.959 1.00 74.25 90 VAL A N 1
ATOM 658 C CA . VAL A 1 90 ? -6.621 -9.981 -14.053 1.00 74.25 90 VAL A CA 1
ATOM 659 C C . VAL A 1 90 ? -7.164 -10.130 -15.486 1.00 74.25 90 VAL A C 1
ATOM 661 O O . VAL A 1 90 ? -8.369 -10.004 -15.703 1.00 74.25 90 VAL A O 1
ATOM 664 N N . GLY A 1 91 ? -6.287 -10.375 -16.465 1.00 77.50 91 GLY A N 1
ATOM 665 C CA . GLY A 1 91 ? -6.620 -10.397 -17.884 1.00 77.50 91 GLY A CA 1
ATOM 666 C C . GLY A 1 91 ? -7.009 -9.017 -18.434 1.00 77.50 91 GLY A C 1
ATOM 667 O O . GLY A 1 91 ? -6.819 -7.985 -17.779 1.00 77.50 91 GLY A O 1
ATOM 668 N N . PRO A 1 92 ? -7.553 -8.956 -19.661 1.00 81.50 92 PRO A N 1
ATOM 669 C CA . PRO A 1 92 ? -8.065 -7.710 -20.207 1.00 81.50 92 PRO A CA 1
ATOM 670 C C . PRO A 1 92 ? -9.262 -7.240 -19.377 1.00 81.50 92 PRO A C 1
ATOM 672 O O . PRO A 1 92 ? -10.329 -7.851 -19.391 1.00 81.50 92 PRO A O 1
ATOM 675 N N . VAL A 1 93 ? -9.102 -6.110 -18.684 1.00 86.38 93 VAL A N 1
ATOM 676 C CA . VAL A 1 93 ? -10.216 -5.471 -17.969 1.00 86.38 93 VAL A CA 1
ATOM 677 C C . VAL A 1 93 ? -11.363 -5.211 -18.962 1.00 86.38 93 VAL A C 1
ATOM 679 O O . VAL A 1 93 ? -11.094 -4.712 -20.052 1.00 86.38 93 VAL A O 1
ATOM 682 N N . PRO A 1 94 ? -12.632 -5.517 -18.661 1.00 92.00 94 PRO A N 1
ATOM 683 C CA . PRO A 1 94 ? -13.721 -5.266 -19.606 1.00 92.00 94 PRO A CA 1
ATOM 684 C C . PRO A 1 94 ? -13.890 -3.777 -19.954 1.00 92.00 94 PRO A C 1
ATOM 686 O O . PRO A 1 94 ? -13.719 -2.903 -19.098 1.00 92.00 94 PRO A O 1
ATOM 689 N N . ASP A 1 95 ? -14.290 -3.469 -21.194 1.00 92.69 95 ASP A N 1
ATOM 690 C CA . ASP A 1 95 ? -14.477 -2.081 -21.654 1.00 92.69 95 ASP A CA 1
ATOM 691 C C . ASP A 1 95 ? -15.503 -1.302 -20.838 1.00 92.69 95 ASP A C 1
ATOM 693 O O . ASP A 1 95 ? -15.294 -0.121 -20.554 1.00 92.69 95 ASP A O 1
ATOM 697 N N . ALA A 1 96 ? -16.571 -1.970 -20.404 1.00 95.38 96 ALA A N 1
ATOM 698 C CA . ALA A 1 96 ? -17.584 -1.370 -19.544 1.00 95.38 96 ALA A CA 1
ATOM 699 C C . ALA A 1 96 ? -16.985 -0.870 -18.215 1.00 95.38 96 ALA A C 1
ATOM 701 O O . ALA A 1 96 ? -17.312 0.224 -17.760 1.00 95.38 96 ALA A O 1
ATOM 702 N N . VAL A 1 97 ? -16.049 -1.619 -17.625 1.00 92.75 97 VAL A N 1
ATOM 703 C CA . VAL A 1 97 ? -15.380 -1.238 -16.371 1.00 92.75 97 VAL A CA 1
ATOM 704 C C . VAL A 1 97 ? -14.402 -0.083 -16.611 1.00 92.75 97 VAL A C 1
ATOM 706 O O . VAL A 1 97 ? -14.363 0.881 -15.845 1.00 92.75 97 VAL A O 1
ATOM 709 N N . ARG A 1 98 ? -13.656 -0.110 -17.724 1.00 90.31 98 ARG A N 1
ATOM 710 C CA . ARG A 1 98 ? -12.818 1.032 -18.128 1.00 90.31 98 ARG A CA 1
ATOM 711 C C . ARG A 1 98 ? -13.645 2.302 -18.341 1.00 90.31 98 ARG A C 1
ATOM 713 O O . ARG A 1 98 ? -13.208 3.386 -17.960 1.00 90.31 98 ARG A O 1
ATOM 720 N N . ALA A 1 99 ? -14.831 2.179 -18.937 1.00 92.25 99 ALA A N 1
ATOM 721 C CA . ALA A 1 99 ? -15.742 3.298 -19.147 1.00 92.25 99 ALA A CA 1
ATOM 722 C C . ALA A 1 99 ? -16.237 3.887 -17.819 1.00 92.25 99 ALA A C 1
ATOM 724 O O . ALA A 1 99 ? -16.233 5.107 -17.670 1.00 92.25 99 ALA A O 1
ATOM 725 N N . GLN A 1 100 ? -16.561 3.045 -16.830 1.00 93.06 100 GLN A N 1
ATOM 726 C CA . GLN A 1 100 ? -16.901 3.503 -15.478 1.00 93.06 100 GLN A CA 1
ATOM 727 C C . GLN A 1 100 ? -15.765 4.321 -14.858 1.00 93.06 100 GLN A C 1
ATOM 729 O O . GLN A 1 100 ? -16.009 5.405 -14.328 1.00 93.06 100 GLN A O 1
ATOM 734 N N . ARG A 1 101 ? -14.512 3.854 -14.972 1.00 90.31 101 ARG A N 1
ATOM 735 C CA . ARG A 1 101 ? -13.358 4.616 -14.473 1.00 90.31 101 ARG A CA 1
ATOM 736 C C . ARG A 1 101 ? -13.240 5.978 -15.156 1.00 90.31 101 ARG A C 1
ATOM 738 O O . ARG A 1 101 ? -13.054 6.971 -14.458 1.00 90.31 101 ARG A O 1
ATOM 745 N N . ARG A 1 102 ? -13.361 6.037 -16.488 1.00 89.50 102 ARG A N 1
ATOM 746 C CA . ARG A 1 102 ? -13.305 7.305 -17.238 1.00 89.50 102 ARG A CA 1
ATOM 747 C C . ARG A 1 102 ? -14.387 8.282 -16.785 1.00 89.50 102 ARG A C 1
ATOM 749 O O . ARG A 1 102 ? -14.057 9.421 -16.483 1.00 89.50 102 ARG A O 1
ATOM 756 N N . ALA A 1 103 ? -15.626 7.814 -16.640 1.00 91.31 103 ALA A N 1
ATOM 757 C CA . ALA A 1 103 ? -16.739 8.641 -16.179 1.00 91.31 103 ALA A CA 1
ATOM 758 C C . ALA A 1 103 ? -16.503 9.211 -14.768 1.00 91.31 103 ALA A C 1
ATOM 760 O O . ALA A 1 103 ? -16.834 10.364 -14.500 1.00 91.31 103 ALA A O 1
ATOM 761 N N . VAL A 1 104 ? -15.897 8.429 -13.865 1.00 88.62 104 VAL A N 1
ATOM 762 C CA . VAL A 1 104 ? -15.495 8.932 -12.542 1.00 88.62 104 VAL A CA 1
ATOM 763 C C . VAL A 1 104 ? -14.439 10.024 -12.688 1.00 88.62 104 VAL A C 1
ATOM 765 O O . VAL A 1 104 ? -14.627 11.103 -12.149 1.00 88.62 104 VAL A O 1
ATOM 768 N N . VAL A 1 105 ? -13.352 9.784 -13.422 1.00 84.94 105 VAL A N 1
ATOM 769 C CA . VAL A 1 105 ? -12.266 10.772 -13.570 1.00 84.94 105 VAL A CA 1
ATOM 770 C C . VAL A 1 105 ? -12.767 12.078 -14.195 1.00 84.94 105 VAL A C 1
ATOM 772 O O . VAL A 1 105 ? -12.439 13.156 -13.705 1.00 84.94 105 VAL A O 1
ATOM 775 N N . GLU A 1 106 ? -13.598 11.986 -15.231 1.00 87.88 106 GLU A N 1
ATOM 776 C CA . GLU A 1 106 ? -14.192 13.141 -15.908 1.00 87.88 106 GLU A CA 1
ATOM 777 C C . GLU A 1 106 ? -15.072 13.965 -14.961 1.00 87.88 106 GLU A C 1
ATOM 779 O O . GLU A 1 106 ? -14.947 15.187 -14.902 1.00 87.88 106 GLU A O 1
ATOM 784 N N . ARG A 1 107 ? -15.883 13.299 -14.126 1.00 88.31 107 ARG A N 1
ATOM 785 C CA . ARG A 1 107 ? -16.729 13.960 -13.121 1.00 88.31 107 ARG A CA 1
ATOM 786 C C . ARG A 1 107 ? -15.938 14.813 -12.126 1.00 88.31 107 ARG A C 1
ATOM 788 O O . ARG A 1 107 ? -16.480 15.786 -11.610 1.00 88.31 107 ARG A O 1
ATOM 795 N N . TYR A 1 108 ? -14.695 14.438 -11.834 1.00 82.88 108 TYR A N 1
ATOM 796 C CA . TYR A 1 108 ? -13.839 15.128 -10.866 1.00 82.88 108 TYR A CA 1
ATOM 797 C C . TYR A 1 108 ? -12.783 16.036 -11.518 1.00 82.88 108 TYR A C 1
ATOM 799 O O . TYR A 1 108 ? -11.934 16.571 -10.813 1.00 82.88 108 TYR A O 1
ATOM 807 N N . GLY A 1 109 ? -12.855 16.258 -12.837 1.00 78.44 109 GLY A N 1
ATOM 808 C CA . GLY A 1 109 ? -11.970 17.192 -13.540 1.00 78.44 109 GLY A CA 1
ATOM 809 C C . GLY A 1 109 ? -10.541 16.680 -13.746 1.00 78.44 109 GLY A C 1
ATOM 810 O O . GLY A 1 109 ? -9.636 17.481 -13.962 1.00 78.44 109 GLY A O 1
ATOM 811 N N . GLY A 1 110 ? -10.329 15.362 -13.691 1.00 70.44 110 GLY A N 1
ATOM 812 C CA . GLY A 1 110 ? -9.014 14.742 -13.845 1.00 70.44 110 GLY A CA 1
ATOM 813 C C . GLY A 1 110 ? -8.550 13.985 -12.602 1.00 70.44 110 GLY A C 1
ATOM 814 O O . GLY A 1 110 ? -9.280 13.816 -11.627 1.00 70.44 110 GLY A O 1
ATOM 815 N N . ARG A 1 111 ? -7.329 13.450 -12.670 1.00 65.12 111 ARG A N 1
ATOM 816 C CA . ARG A 1 111 ? -6.701 12.702 -11.575 1.00 65.12 111 ARG A CA 1
ATOM 817 C C . ARG A 1 111 ? -5.838 13.657 -10.750 1.00 65.12 111 ARG A C 1
ATOM 819 O O . ARG A 1 111 ? -4.954 14.292 -11.310 1.00 65.12 111 ARG A O 1
ATOM 826 N N . VAL A 1 112 ? -6.103 13.736 -9.446 1.00 56.25 112 VAL A N 1
ATOM 827 C CA . VAL A 1 112 ? -5.419 14.651 -8.506 1.00 56.25 112 VAL A CA 1
ATOM 828 C C . VAL A 1 112 ? -4.613 13.881 -7.443 1.00 56.25 112 VAL A C 1
ATOM 830 O O . VAL A 1 112 ? -4.161 14.465 -6.468 1.00 56.25 112 VAL A O 1
ATOM 833 N N . ASP A 1 113 ? -4.448 12.559 -7.581 1.00 54.06 113 ASP A N 1
ATOM 834 C CA . ASP A 1 113 ? -3.645 11.775 -6.633 1.00 54.06 113 ASP A CA 1
ATOM 835 C C . ASP A 1 113 ? -2.162 11.693 -7.049 1.00 54.06 113 ASP A C 1
ATOM 837 O O . ASP A 1 113 ? -1.829 11.441 -8.206 1.00 54.06 113 ASP A O 1
ATOM 841 N N . ASP A 1 114 ? -1.270 11.908 -6.075 1.00 49.47 114 ASP A N 1
ATOM 842 C CA . ASP A 1 114 ? 0.192 12.001 -6.245 1.00 49.47 114 ASP A CA 1
ATOM 843 C C . ASP A 1 114 ? 0.894 10.627 -6.308 1.00 49.47 114 ASP A C 1
ATOM 845 O O . ASP A 1 114 ? 2.051 10.479 -5.900 1.00 49.47 114 ASP A O 1
ATOM 849 N N . VAL A 1 115 ? 0.212 9.570 -6.761 1.00 53.00 115 VAL A N 1
ATOM 850 C CA . VAL A 1 115 ? 0.826 8.234 -6.783 1.00 53.00 115 VAL A CA 1
ATOM 851 C C . VAL A 1 115 ? 1.782 8.124 -7.968 1.00 53.00 115 VAL A C 1
ATOM 853 O O . VAL A 1 115 ? 1.390 7.808 -9.091 1.00 53.00 115 VAL A O 1
ATOM 856 N N . GLU A 1 116 ? 3.069 8.340 -7.700 1.00 52.12 116 GLU A N 1
ATOM 857 C CA . GLU A 1 116 ? 4.142 8.073 -8.654 1.00 52.12 116 GLU A CA 1
ATOM 858 C C . GLU A 1 116 ? 4.131 6.584 -9.044 1.00 52.12 116 GLU A C 1
ATOM 860 O O . GLU A 1 116 ? 4.239 5.684 -8.200 1.00 52.12 116 GLU A O 1
ATOM 865 N N . PHE A 1 117 ? 3.982 6.304 -10.339 1.00 51.34 117 PHE A N 1
ATOM 866 C CA . PHE A 1 117 ? 3.920 4.941 -10.855 1.00 51.34 117 PHE A CA 1
ATOM 867 C C . PHE A 1 117 ? 5.321 4.311 -10.835 1.00 51.34 117 PHE A C 1
ATOM 869 O O . PHE A 1 117 ? 6.112 4.428 -11.770 1.00 51.34 117 PHE A O 1
ATOM 876 N N . THR A 1 118 ? 5.643 3.621 -9.741 1.00 52.12 118 THR A N 1
ATOM 877 C CA . THR A 1 118 ? 6.956 2.979 -9.539 1.00 52.12 118 THR A CA 1
ATOM 878 C C . THR A 1 118 ? 7.171 1.755 -10.445 1.00 52.12 118 THR A C 1
ATOM 880 O O . THR A 1 118 ? 8.271 1.218 -10.509 1.00 52.12 118 THR A O 1
ATOM 883 N N . PHE A 1 119 ? 6.132 1.306 -11.154 1.00 56.50 119 PHE A N 1
ATOM 884 C CA . PHE A 1 119 ? 6.130 0.071 -11.939 1.00 56.50 119 PHE A CA 1
ATOM 885 C C . PHE A 1 119 ? 5.825 0.369 -13.407 1.00 56.50 119 PHE A C 1
ATOM 887 O O . PHE A 1 119 ? 4.682 0.269 -13.846 1.00 56.50 119 PHE A O 1
ATOM 894 N N . HIS A 1 120 ? 6.843 0.780 -14.158 1.00 57.66 120 HIS A N 1
ATOM 895 C CA . HIS A 1 120 ? 6.734 1.027 -15.593 1.00 57.66 120 HIS A CA 1
ATOM 896 C C . HIS A 1 120 ? 7.744 0.176 -16.365 1.00 57.66 120 HIS A C 1
ATOM 898 O O . HIS A 1 120 ? 8.845 -0.109 -15.889 1.00 57.66 120 HIS A O 1
ATOM 904 N N . ARG A 1 121 ? 7.361 -0.226 -17.581 1.00 52.16 121 ARG A N 1
ATOM 905 C CA . ARG A 1 121 ? 8.238 -0.945 -18.510 1.00 52.16 121 ARG A CA 1
ATOM 906 C C . ARG A 1 121 ? 9.477 -0.085 -18.803 1.00 52.16 121 ARG A C 1
ATOM 908 O O . ARG A 1 121 ? 9.341 1.095 -19.114 1.00 52.16 121 ARG A O 1
ATOM 915 N N . GLY A 1 122 ? 10.669 -0.673 -18.690 1.00 55.06 122 GLY A N 1
ATOM 916 C CA . GLY A 1 122 ? 11.950 0.032 -18.857 1.00 55.06 122 GLY A CA 1
ATOM 917 C C . GLY A 1 122 ? 12.568 0.582 -17.564 1.00 55.06 122 GLY A C 1
ATOM 918 O O . GLY A 1 122 ? 13.636 1.189 -17.623 1.00 55.06 122 GLY A O 1
ATOM 919 N N . ALA A 1 123 ? 11.941 0.355 -16.405 1.00 63.81 123 ALA A N 1
ATOM 920 C CA . ALA A 1 123 ? 12.561 0.621 -15.112 1.00 63.81 123 ALA A CA 1
ATOM 921 C C . ALA A 1 123 ? 13.802 -0.268 -14.886 1.00 63.81 123 ALA A C 1
ATOM 923 O O . ALA A 1 123 ? 13.915 -1.366 -15.428 1.00 63.81 123 ALA A O 1
ATOM 924 N N . VAL A 1 124 ? 14.730 0.192 -14.038 1.00 70.75 124 VAL A N 1
ATOM 925 C CA . VAL A 1 124 ? 15.956 -0.557 -13.688 1.00 70.75 124 VAL A CA 1
ATOM 926 C C . VAL A 1 124 ? 15.645 -1.891 -13.001 1.00 70.75 124 VAL A C 1
ATOM 928 O O . VAL A 1 124 ? 16.422 -2.836 -13.110 1.00 70.75 124 VAL A O 1
ATOM 931 N N . ALA A 1 125 ? 14.514 -1.979 -12.300 1.00 77.69 125 ALA A N 1
ATOM 932 C CA . ALA A 1 125 ? 14.037 -3.233 -11.737 1.00 77.69 125 ALA A CA 1
ATOM 933 C C . ALA A 1 125 ? 13.384 -4.094 -12.824 1.00 77.69 125 ALA A C 1
ATOM 935 O O . ALA A 1 125 ? 12.505 -3.622 -13.543 1.00 77.69 125 ALA A O 1
ATOM 936 N N . LYS A 1 126 ? 13.770 -5.368 -12.892 1.00 80.44 126 LYS A N 1
ATOM 937 C CA . LYS A 1 126 ? 13.158 -6.371 -13.775 1.00 80.44 126 LYS A CA 1
ATOM 938 C C . LYS A 1 126 ? 11.999 -7.092 -13.098 1.00 80.44 126 LYS A C 1
ATOM 940 O O . LYS A 1 126 ? 11.007 -7.419 -13.744 1.00 80.44 126 LYS A O 1
ATOM 945 N N . THR A 1 127 ? 12.118 -7.300 -11.787 1.00 84.50 127 THR A N 1
ATOM 946 C CA . THR A 1 127 ? 11.135 -8.034 -10.982 1.00 84.50 127 THR A CA 1
ATOM 947 C C . THR A 1 127 ? 10.460 -7.149 -9.939 1.00 84.50 127 THR A C 1
ATOM 949 O O . THR A 1 127 ? 10.975 -6.104 -9.515 1.00 84.50 127 THR A O 1
ATOM 952 N N . LEU A 1 128 ? 9.304 -7.601 -9.446 1.00 79.81 128 LEU A N 1
ATOM 953 C CA . LEU A 1 128 ? 8.623 -6.942 -8.331 1.00 79.81 128 LEU A CA 1
ATOM 954 C C . LEU A 1 128 ? 9.429 -6.960 -7.031 1.00 79.81 128 LEU A C 1
ATOM 956 O O . LEU A 1 128 ? 9.311 -6.026 -6.230 1.00 79.81 128 LEU A O 1
ATOM 960 N N . GLY A 1 129 ? 10.225 -8.004 -6.801 1.00 86.44 129 GLY A N 1
ATOM 961 C CA . GLY A 1 129 ? 11.120 -8.103 -5.654 1.00 86.44 129 GLY A CA 1
ATOM 962 C C . GLY A 1 129 ? 12.174 -7.003 -5.670 1.00 86.44 129 GLY A C 1
ATOM 963 O O . GLY A 1 129 ? 12.322 -6.281 -4.683 1.00 86.44 129 GLY A O 1
ATOM 964 N N . GLU A 1 130 ? 12.835 -6.810 -6.812 1.00 88.31 130 GLU A N 1
ATOM 965 C CA . GLU A 1 130 ? 13.830 -5.750 -7.002 1.00 88.31 130 GLU A CA 1
ATOM 966 C C . GLU A 1 130 ? 13.222 -4.362 -6.815 1.00 88.31 130 GLU A C 1
ATOM 968 O O . GLU A 1 130 ? 13.757 -3.548 -6.061 1.00 88.31 130 GLU A O 1
ATOM 973 N N . ALA A 1 131 ? 12.071 -4.091 -7.435 1.00 84.12 131 ALA A N 1
ATOM 974 C CA . ALA A 1 131 ? 11.388 -2.811 -7.271 1.00 84.12 131 ALA A CA 1
ATOM 975 C C . ALA A 1 131 ? 10.955 -2.571 -5.815 1.00 84.12 131 ALA A C 1
ATOM 977 O O . ALA A 1 131 ? 11.092 -1.462 -5.293 1.00 84.12 131 ALA A O 1
ATOM 978 N N . THR A 1 132 ? 10.492 -3.618 -5.121 1.00 85.31 132 THR A N 1
ATOM 979 C CA . THR A 1 132 ? 10.152 -3.542 -3.693 1.00 85.31 132 THR A CA 1
ATOM 980 C C . THR A 1 132 ? 11.387 -3.225 -2.852 1.00 85.31 132 THR A C 1
ATOM 982 O O . THR A 1 132 ? 11.321 -2.344 -1.995 1.00 85.31 132 THR A O 1
ATOM 985 N N . LEU A 1 133 ? 12.517 -3.892 -3.104 1.00 90.94 133 LEU A N 1
ATOM 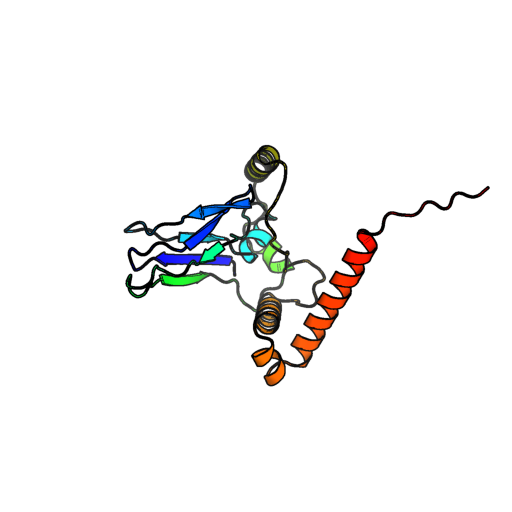986 C CA . LEU A 1 133 ? 13.776 -3.639 -2.405 1.00 90.94 133 LEU A CA 1
ATOM 987 C C . LEU A 1 133 ? 14.268 -2.207 -2.642 1.00 90.94 133 LEU A C 1
ATOM 989 O O . LEU A 1 133 ? 14.548 -1.498 -1.677 1.00 90.94 133 LEU A O 1
ATOM 993 N N . ARG A 1 134 ? 14.299 -1.748 -3.901 1.00 91.44 134 ARG A N 1
ATOM 994 C CA . ARG A 1 134 ? 14.672 -0.368 -4.259 1.00 91.44 134 ARG A CA 1
ATOM 995 C C . ARG A 1 134 ? 13.797 0.650 -3.530 1.00 91.44 134 ARG A C 1
ATOM 997 O O . ARG A 1 134 ? 14.326 1.596 -2.953 1.00 91.44 134 ARG A O 1
ATOM 1004 N N . ASN A 1 135 ? 12.481 0.430 -3.479 1.00 86.94 135 ASN A N 1
ATOM 1005 C CA . ASN A 1 135 ? 11.569 1.310 -2.749 1.00 86.94 135 ASN A CA 1
ATOM 1006 C C . ASN A 1 135 ? 11.850 1.312 -1.233 1.00 86.94 135 ASN A C 1
ATOM 1008 O O . ASN A 1 135 ? 11.850 2.363 -0.601 1.00 86.94 135 ASN A O 1
ATOM 1012 N N . ARG A 1 136 ? 12.165 0.155 -0.631 1.00 90.56 136 ARG A N 1
ATOM 1013 C CA . ARG A 1 136 ? 12.539 0.087 0.795 1.00 90.56 136 ARG A CA 1
ATOM 1014 C C . ARG A 1 136 ? 13.839 0.825 1.093 1.00 90.56 136 ARG A C 1
ATOM 1016 O O . ARG A 1 136 ? 13.874 1.557 2.080 1.00 90.56 136 ARG A O 1
ATOM 1023 N N . VAL A 1 137 ? 14.844 0.672 0.231 1.00 94.00 137 VAL A N 1
ATOM 1024 C CA . VAL A 1 137 ? 16.124 1.394 0.301 1.00 94.00 137 VAL A CA 1
ATOM 1025 C C . VAL A 1 137 ? 15.909 2.903 0.147 1.00 94.00 137 VAL A C 1
ATOM 1027 O O . VAL A 1 137 ? 16.465 3.674 0.922 1.00 94.00 137 VAL A O 1
ATOM 1030 N N . LYS A 1 138 ? 15.040 3.330 -0.782 1.00 90.38 138 LYS A N 1
ATOM 1031 C CA . LYS A 1 138 ? 14.629 4.736 -0.951 1.00 90.38 138 LYS A CA 1
ATOM 1032 C C . LYS A 1 138 ? 14.010 5.308 0.329 1.00 90.38 138 LYS A C 1
ATOM 1034 O O . LYS A 1 138 ? 14.337 6.424 0.713 1.00 90.38 138 LYS A O 1
ATOM 1039 N N . SER A 1 139 ? 13.112 4.565 0.982 1.00 89.50 139 SER A N 1
ATOM 1040 C CA . SER A 1 139 ? 12.403 5.036 2.182 1.00 89.50 139 SER A CA 1
ATOM 1041 C C . SER A 1 139 ? 13.235 5.009 3.471 1.00 89.50 139 SER A C 1
ATOM 1043 O O . SER A 1 139 ? 12.881 5.713 4.410 1.00 89.50 139 SER A O 1
ATOM 1045 N N . HIS A 1 140 ? 14.299 4.203 3.537 1.00 94.00 140 HIS A N 1
ATOM 1046 C CA . HIS A 1 140 ? 15.139 4.025 4.732 1.00 94.00 140 HIS A CA 1
ATOM 1047 C C . HIS A 1 140 ? 16.615 4.177 4.336 1.00 94.00 140 HIS A C 1
ATOM 1049 O O . HIS A 1 140 ? 17.329 3.178 4.190 1.00 94.00 140 HIS A O 1
ATOM 1055 N N . PRO A 1 141 ? 17.066 5.415 4.066 1.00 94.62 141 PRO A N 1
ATOM 1056 C CA . PRO A 1 141 ? 18.390 5.656 3.507 1.00 94.62 141 PRO A CA 1
ATOM 1057 C C . PRO A 1 141 ? 19.514 5.215 4.447 1.00 94.62 141 PRO A C 1
ATOM 1059 O O . PRO A 1 141 ? 20.522 4.724 3.967 1.00 94.62 141 PRO A O 1
ATOM 1062 N N . ASP A 1 142 ? 19.327 5.299 5.762 1.00 96.94 142 ASP A N 1
ATOM 1063 C CA . ASP A 1 142 ? 20.267 4.809 6.777 1.00 96.94 142 ASP A CA 1
ATOM 1064 C C . ASP A 1 142 ? 20.519 3.293 6.659 1.00 96.94 142 ASP A C 1
ATOM 1066 O O . ASP A 1 142 ? 21.660 2.823 6.678 1.00 96.94 142 ASP A O 1
ATOM 1070 N N . VAL A 1 143 ? 19.453 2.513 6.459 1.00 96.50 143 VAL A N 1
ATOM 1071 C CA . VAL A 1 143 ? 19.538 1.070 6.190 1.00 96.50 143 VAL A CA 1
ATOM 1072 C C . VAL A 1 143 ? 20.179 0.826 4.823 1.00 96.50 143 VAL A C 1
ATOM 1074 O O . VAL A 1 143 ? 21.014 -0.070 4.678 1.00 96.50 143 VAL A O 1
ATOM 1077 N N . GLY A 1 144 ? 19.808 1.633 3.828 1.00 96.69 144 GLY A N 1
ATOM 1078 C CA . GLY A 1 144 ? 20.372 1.598 2.483 1.00 96.69 144 GLY A CA 1
ATOM 1079 C C . GLY A 1 144 ? 21.883 1.827 2.462 1.00 96.69 144 GLY A C 1
ATOM 1080 O O . GLY A 1 144 ? 22.600 1.059 1.834 1.00 96.69 144 GLY A O 1
ATOM 1081 N N . GLU A 1 145 ? 22.380 2.826 3.187 1.00 97.12 145 GLU A N 1
ATOM 1082 C CA . GLU A 1 145 ? 23.806 3.162 3.276 1.00 97.12 145 GLU A CA 1
ATOM 1083 C C . GLU A 1 145 ? 24.617 2.016 3.871 1.00 97.12 145 GLU A C 1
ATOM 1085 O O . GLU A 1 145 ? 25.704 1.706 3.386 1.00 97.12 145 GLU A O 1
ATOM 1090 N N . ARG A 1 146 ? 24.068 1.352 4.892 1.00 97.62 146 ARG A N 1
ATOM 1091 C CA . ARG A 1 146 ? 24.759 0.263 5.580 1.00 97.62 146 ARG A CA 1
ATOM 1092 C C . ARG A 1 146 ? 24.773 -1.047 4.792 1.00 97.62 146 ARG A C 1
ATOM 1094 O O . ARG A 1 146 ? 25.773 -1.757 4.843 1.00 97.62 146 ARG A O 1
ATOM 1101 N N . TRP A 1 147 ? 23.673 -1.397 4.126 1.00 97.62 147 TRP A N 1
ATOM 1102 C CA . TRP A 1 147 ? 23.477 -2.752 3.586 1.00 97.62 147 TRP A CA 1
ATOM 1103 C C . TRP A 1 147 ? 23.328 -2.818 2.063 1.00 97.62 147 TRP A C 1
ATOM 1105 O O . TRP A 1 147 ? 23.589 -3.866 1.481 1.00 97.62 147 TRP A O 1
ATOM 1115 N N . TYR A 1 148 ? 22.928 -1.724 1.410 1.00 97.12 148 TYR A N 1
ATOM 1116 C CA . TYR A 1 148 ? 22.659 -1.670 -0.032 1.00 97.12 148 TYR A CA 1
ATOM 1117 C C . TYR A 1 148 ? 23.170 -0.363 -0.680 1.00 97.12 148 TYR A C 1
ATOM 1119 O O . TYR A 1 148 ? 22.406 0.311 -1.386 1.00 97.12 148 TYR A O 1
ATOM 1127 N N . PRO A 1 149 ? 24.442 0.030 -0.463 1.00 96.75 149 PRO A N 1
ATOM 1128 C CA . PRO A 1 149 ? 24.941 1.353 -0.846 1.00 96.75 149 PRO A CA 1
ATOM 1129 C C . PRO A 1 149 ? 24.864 1.617 -2.356 1.00 96.75 149 PRO A C 1
ATOM 1131 O O . PRO A 1 149 ? 24.569 2.739 -2.770 1.00 96.75 149 PRO A O 1
ATOM 1134 N N . ASP A 1 150 ? 25.065 0.594 -3.189 1.00 96.50 150 ASP A N 1
ATOM 1135 C CA . ASP A 1 150 ? 24.998 0.729 -4.649 1.00 96.50 150 ASP A CA 1
ATOM 1136 C C . ASP A 1 150 ? 23.562 0.931 -5.147 1.00 96.50 150 ASP A C 1
ATOM 1138 O O . ASP A 1 150 ? 23.313 1.753 -6.032 1.00 96.50 150 ASP A O 1
ATOM 1142 N N . ILE A 1 151 ? 22.593 0.245 -4.529 1.00 94.50 151 ILE A N 1
ATOM 1143 C CA . ILE A 1 151 ? 21.171 0.438 -4.834 1.00 94.50 151 ILE A CA 1
ATOM 1144 C C . ILE A 1 151 ? 20.757 1.858 -4.449 1.00 94.50 151 ILE A C 1
ATOM 1146 O O . ILE A 1 151 ? 20.116 2.545 -5.243 1.00 94.50 151 ILE A O 1
ATOM 1150 N N . LEU A 1 152 ? 21.151 2.321 -3.260 1.00 95.38 152 LEU A N 1
ATOM 1151 C CA . LEU A 1 152 ? 20.827 3.669 -2.803 1.00 95.38 152 LEU A CA 1
ATOM 1152 C C . LEU A 1 152 ? 21.441 4.744 -3.706 1.00 95.38 152 LEU A C 1
ATOM 1154 O O . LEU A 1 152 ? 20.766 5.721 -4.032 1.00 95.38 152 LEU A O 1
ATOM 1158 N N . ARG A 1 153 ? 22.694 4.563 -4.142 1.00 95.44 153 ARG A N 1
ATOM 1159 C CA . ARG A 1 153 ? 23.342 5.461 -5.108 1.00 95.44 153 ARG A CA 1
ATOM 1160 C C . ARG A 1 153 ? 22.543 5.532 -6.408 1.00 95.44 153 ARG A C 1
ATOM 1162 O O . ARG A 1 153 ? 22.179 6.624 -6.831 1.00 95.44 153 ARG A O 1
ATOM 1169 N N . SER A 1 154 ? 22.202 4.379 -6.982 1.00 92.94 154 SER A N 1
ATOM 1170 C CA . SER A 1 154 ? 21.413 4.288 -8.215 1.00 92.94 154 SER A CA 1
ATOM 1171 C C . SER A 1 154 ? 20.047 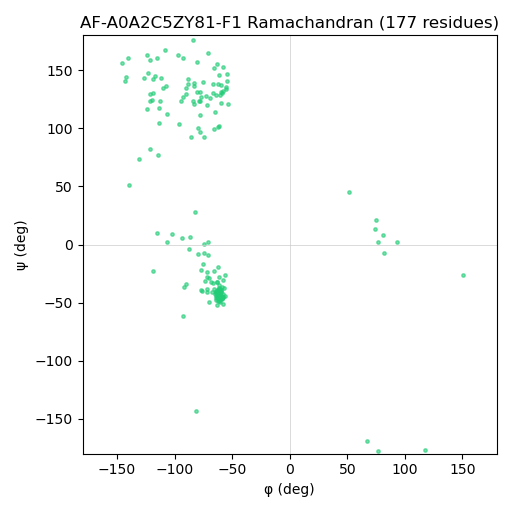4.981 -8.088 1.00 92.94 154 SER A C 1
ATOM 1173 O O . SER A 1 154 ? 19.659 5.735 -8.978 1.00 92.94 154 SER A O 1
ATOM 1175 N N . VAL A 1 155 ? 19.348 4.800 -6.961 1.00 90.19 155 VAL A N 1
ATOM 1176 C CA . VAL A 1 155 ? 18.076 5.487 -6.672 1.00 90.19 155 VAL A CA 1
ATOM 1177 C C . VAL A 1 155 ? 18.261 7.008 -6.599 1.00 90.19 155 VAL A C 1
ATOM 1179 O O . VAL A 1 155 ? 17.475 7.749 -7.186 1.00 90.19 155 VAL A O 1
ATOM 1182 N N . ARG A 1 156 ? 19.301 7.494 -5.908 1.00 92.06 156 ARG A N 1
ATOM 1183 C CA . ARG A 1 156 ? 19.592 8.936 -5.798 1.00 92.06 156 ARG A CA 1
ATOM 1184 C C . ARG A 1 156 ? 19.893 9.560 -7.165 1.00 92.06 156 ARG A C 1
ATOM 1186 O O . ARG A 1 156 ? 19.424 10.659 -7.450 1.00 92.06 156 ARG A O 1
ATOM 1193 N N . GLU A 1 157 ? 20.627 8.856 -8.025 1.00 91.69 157 GLU A N 1
ATOM 1194 C CA . GLU A 1 157 ? 20.903 9.300 -9.396 1.00 91.69 157 GLU A CA 1
ATOM 1195 C C . GLU A 1 157 ? 19.630 9.389 -10.253 1.00 91.69 157 GLU A C 1
ATOM 1197 O O . GLU A 1 157 ? 19.463 10.350 -11.002 1.00 91.69 157 GLU A O 1
ATOM 1202 N N . GLU A 1 158 ? 18.714 8.420 -10.143 1.00 85.31 158 GLU A N 1
ATOM 1203 C CA . GLU A 1 158 ? 17.407 8.472 -10.818 1.00 85.31 158 GLU A CA 1
ATOM 1204 C C . GLU A 1 158 ? 16.587 9.685 -10.372 1.00 85.31 158 GLU A C 1
ATOM 1206 O O . GLU A 1 158 ? 16.053 10.404 -11.215 1.00 85.31 158 GLU A O 1
ATOM 1211 N N . GLN A 1 159 ? 16.536 9.953 -9.064 1.00 83.75 159 GLN A N 1
ATOM 1212 C CA . GLN A 1 159 ? 15.829 11.114 -8.519 1.00 83.75 159 GLN A CA 1
ATOM 1213 C C . GLN A 1 159 ? 16.432 12.437 -9.001 1.00 83.75 159 GLN A C 1
ATOM 1215 O O . GLN A 1 159 ? 15.690 13.352 -9.354 1.00 83.75 159 GLN A O 1
ATOM 1220 N N . ALA A 1 160 ? 17.764 12.531 -9.058 1.00 86.81 160 ALA A N 1
ATOM 1221 C CA . ALA A 1 160 ? 18.448 13.707 -9.586 1.00 86.81 160 ALA A CA 1
ATOM 1222 C C . ALA A 1 160 ? 18.101 13.938 -11.066 1.00 86.81 160 ALA A C 1
ATOM 1224 O O . ALA A 1 160 ? 17.726 15.049 -11.434 1.00 86.81 160 ALA A O 1
ATOM 1225 N N . ARG A 1 161 ? 18.138 12.881 -11.895 1.00 84.69 161 ARG A N 1
ATOM 1226 C CA . ARG A 1 161 ? 17.737 12.950 -13.311 1.00 84.69 161 ARG A CA 1
ATOM 1227 C C . ARG A 1 161 ? 16.285 13.408 -13.470 1.00 84.69 161 ARG A C 1
ATOM 1229 O O . ARG A 1 161 ? 16.022 14.323 -14.244 1.00 84.69 161 ARG A O 1
ATOM 1236 N N . ALA A 1 162 ? 15.359 12.826 -12.705 1.00 79.44 162 ALA A N 1
ATOM 1237 C CA . ALA A 1 162 ? 13.941 13.187 -12.754 1.00 79.44 162 ALA A CA 1
ATOM 1238 C C . ALA A 1 162 ? 13.690 14.652 -12.348 1.00 79.44 162 ALA A C 1
ATOM 1240 O O . ALA A 1 162 ? 12.891 15.345 -12.983 1.00 79.44 162 ALA A O 1
ATOM 1241 N N . ALA A 1 163 ? 14.406 15.152 -11.334 1.00 78.81 163 ALA A N 1
ATOM 1242 C CA . ALA A 1 163 ? 14.327 16.549 -10.914 1.00 78.81 163 ALA A CA 1
ATOM 1243 C C . ALA A 1 163 ? 14.819 17.514 -12.009 1.00 78.81 163 ALA A C 1
ATOM 1245 O O . ALA A 1 163 ? 14.184 18.542 -12.249 1.00 78.81 163 ALA A O 1
ATOM 1246 N N . THR A 1 164 ? 15.904 17.171 -12.714 1.00 76.31 164 THR A N 1
ATOM 1247 C CA . THR A 1 164 ? 16.414 17.962 -13.846 1.00 76.31 164 THR A CA 1
ATOM 1248 C C . THR A 1 164 ? 15.412 18.008 -15.000 1.00 76.31 164 THR A C 1
ATOM 1250 O O . THR A 1 164 ? 15.082 19.095 -15.468 1.00 76.31 164 THR A O 1
ATOM 1253 N N . THR A 1 165 ? 14.855 16.864 -15.408 1.00 71.38 165 THR A N 1
ATOM 1254 C CA . THR A 1 165 ? 13.871 16.800 -16.503 1.00 71.38 165 THR A CA 1
ATOM 1255 C C . THR A 1 165 ? 12.592 17.583 -16.185 1.00 71.38 165 THR A C 1
ATOM 1257 O O . THR A 1 165 ? 12.078 18.301 -17.041 1.00 71.38 165 THR A O 1
ATOM 1260 N N . SER A 1 166 ? 12.098 17.508 -14.945 1.00 62.94 166 SER A N 1
ATOM 1261 C CA . SER A 1 166 ? 10.926 18.280 -14.502 1.00 62.94 166 SER A CA 1
ATOM 1262 C C . SER A 1 166 ? 11.198 19.794 -14.498 1.00 62.94 166 SER A C 1
ATOM 1264 O O . SER A 1 166 ? 10.363 20.587 -14.935 1.00 62.94 166 SER A O 1
ATOM 1266 N N . SER A 1 167 ? 12.407 20.207 -14.096 1.00 61.41 167 SER A N 1
ATOM 1267 C CA . SER A 1 167 ? 12.839 21.609 -14.151 1.00 61.41 167 SER A CA 1
ATOM 1268 C C . SER A 1 167 ? 12.976 22.149 -15.580 1.00 61.41 167 SER A C 1
ATOM 1270 O O . SER A 1 167 ? 12.768 23.345 -15.788 1.00 61.41 167 SER A O 1
ATOM 1272 N N . GLU A 1 168 ? 13.360 21.321 -16.552 1.00 57.56 168 GLU A N 1
ATOM 1273 C CA . GLU A 1 168 ? 13.479 21.722 -17.960 1.00 57.56 168 GLU A CA 1
ATOM 1274 C C . GLU A 1 168 ? 12.114 21.812 -18.650 1.00 57.56 168 GLU A C 1
ATOM 1276 O O . GLU A 1 168 ? 11.869 22.768 -19.385 1.00 57.56 168 GLU A O 1
ATOM 1281 N N . ALA A 1 169 ? 11.193 20.891 -18.349 1.00 56.56 169 ALA A N 1
ATOM 1282 C CA . ALA A 1 169 ? 9.822 20.912 -18.865 1.00 56.56 169 ALA A CA 1
ATOM 1283 C C . ALA A 1 169 ? 8.991 22.110 -18.355 1.00 56.56 169 ALA A C 1
ATOM 1285 O O . ALA A 1 169 ? 8.022 22.509 -18.999 1.00 56.56 169 ALA A O 1
ATOM 1286 N N . GLY A 1 170 ? 9.371 22.696 -17.214 1.00 46.12 170 GLY A N 1
ATOM 1287 C CA . GLY A 1 170 ? 8.730 23.879 -16.631 1.00 46.12 170 GLY A CA 1
ATOM 1288 C C . GLY A 1 170 ? 9.270 25.232 -17.114 1.00 46.12 170 GLY A C 1
ATOM 1289 O O . GLY A 1 170 ? 8.733 26.265 -16.708 1.00 46.12 170 GLY A O 1
ATOM 1290 N N . ARG A 1 171 ? 10.321 25.281 -17.950 1.00 44.47 171 ARG A N 1
ATOM 1291 C CA . ARG A 1 171 ? 10.810 26.554 -18.510 1.00 44.47 171 ARG A CA 1
ATOM 1292 C C . ARG A 1 171 ? 9.916 26.989 -19.677 1.00 44.47 171 ARG A C 1
ATOM 1294 O O . ARG A 1 171 ? 9.811 26.240 -20.648 1.00 44.47 171 ARG A O 1
ATOM 1301 N N . PRO A 1 172 ? 9.314 28.195 -19.651 1.00 46.09 172 PRO A N 1
ATOM 1302 C CA . PRO A 1 172 ? 8.626 28.713 -20.824 1.00 46.09 172 PRO A CA 1
ATOM 1303 C C . PRO A 1 172 ? 9.643 28.839 -21.959 1.00 46.09 172 PRO A C 1
ATOM 1305 O O . PRO A 1 172 ? 10.720 29.411 -21.780 1.00 46.09 172 PRO A O 1
ATOM 1308 N N . THR A 1 173 ? 9.317 28.272 -23.119 1.00 47.75 173 THR A N 1
ATOM 130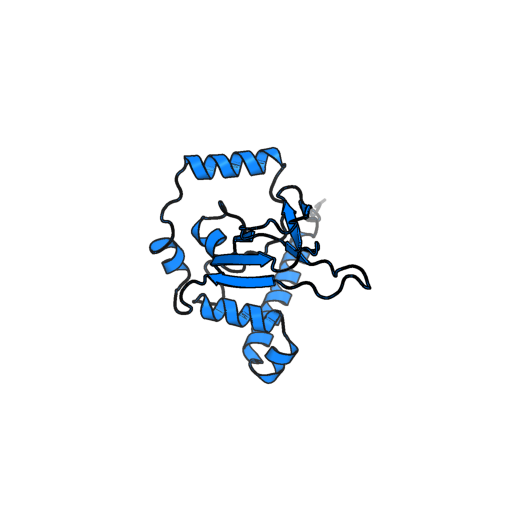9 C CA . THR A 1 173 ? 10.117 28.413 -24.333 1.00 47.75 173 THR A CA 1
ATOM 1310 C C . THR A 1 173 ? 10.156 29.897 -24.683 1.00 47.75 173 THR A C 1
ATOM 1312 O O . THR A 1 173 ? 9.176 30.441 -25.187 1.00 47.75 173 THR A O 1
ATOM 1315 N N . SER A 1 174 ? 11.258 30.587 -24.379 1.00 44.69 174 SER A N 1
ATOM 1316 C CA . SER A 1 174 ? 11.474 31.937 -24.888 1.00 44.69 174 SER A CA 1
ATOM 1317 C C . SER A 1 174 ? 11.631 31.810 -26.398 1.00 44.69 174 SER A C 1
ATOM 1319 O O . SER A 1 174 ? 12.678 31.381 -26.889 1.00 44.69 174 SER A O 1
ATOM 1321 N N . ALA A 1 175 ? 10.554 32.097 -27.124 1.00 41.25 175 ALA A N 1
ATOM 1322 C CA . ALA A 1 175 ? 10.590 32.242 -28.561 1.00 41.25 175 ALA A CA 1
ATOM 1323 C C . ALA A 1 175 ? 11.674 33.266 -28.913 1.00 41.25 175 ALA A C 1
ATOM 1325 O O . ALA A 1 175 ? 11.657 34.408 -28.455 1.00 41.25 175 ALA A O 1
ATOM 1326 N N . VAL A 1 176 ? 12.643 32.807 -29.696 1.00 47.91 176 VAL A N 1
ATOM 1327 C CA . VAL A 1 176 ? 13.591 33.644 -30.417 1.00 47.91 176 VAL A CA 1
ATOM 1328 C C . VAL A 1 176 ? 12.772 34.495 -31.388 1.00 47.91 176 VAL A C 1
ATOM 1330 O O . VAL A 1 176 ? 12.339 34.002 -32.427 1.00 47.91 176 VAL A O 1
ATOM 1333 N N . GLU A 1 177 ? 12.527 35.759 -31.049 1.00 36.12 177 GLU A N 1
ATOM 1334 C CA . GLU A 1 177 ? 12.138 36.757 -32.043 1.00 36.12 177 GLU A CA 1
ATOM 1335 C C . GLU A 1 177 ? 13.403 37.227 -32.758 1.00 36.12 177 GLU A C 1
ATOM 1337 O O . GLU A 1 177 ? 14.190 38.025 -32.253 1.00 36.12 177 GLU A O 1
ATOM 1342 N N . ALA A 1 178 ? 13.602 36.672 -33.950 1.00 39.22 178 ALA A N 1
ATOM 1343 C CA . ALA A 1 178 ? 14.452 37.251 -34.969 1.00 39.22 178 ALA A CA 1
ATOM 1344 C C . ALA A 1 178 ? 13.764 38.496 -35.546 1.00 39.22 178 ALA A C 1
ATOM 1346 O O . ALA A 1 178 ? 12.688 38.367 -36.136 1.00 39.22 178 ALA A O 1
ATOM 1347 N N . ARG A 1 179 ? 14.406 39.662 -35.427 1.00 36.72 179 ARG A N 1
ATOM 1348 C CA . ARG A 1 179 ? 14.400 40.736 -36.431 1.00 36.72 179 ARG A CA 1
ATOM 1349 C C . ARG A 1 179 ? 15.724 41.481 -36.397 1.00 36.72 179 ARG A C 1
ATOM 1351 O O . ARG A 1 179 ? 16.190 41.781 -35.279 1.00 36.72 179 ARG A O 1
#

Foldseek 3Di:
DAKKKKQFPDQFWFKWWQDQLRDTDTDTHDPPGIDIFGQLLNCLLQVNLRDGIDMDGGDGPPPPDDTDMDMDDDDDDQADFLVVSNVVHPDHDDPVSVVVSVVVQVVSVHGDDPDDNLRDPPDPDGTNNLSVVLVVCVVCVVCCVVPPVVSNVVSVVVVVVVVVVVVVVPDDPPDPDDD

Sequence (179 aa):
MLTSFLLQATPHRGLQVQNVAGAWVDCPPVAGTLVVAVGQGLEALTRGVCVATTHRVLSPPAGAGPRFSIPFFQGVRFDAEFDELEAVGVGPVPDAVRAQRRAVVERYGGRVDDVEFTFHRGAVAKTLGEATLRNRVKSHPDVGERWYPDILRSVREEQARAATTSSEAGRPTSAVEAR

Radius of gyration: 20.09 Å; Cα contacts (8 Å, |Δi|>4): 229; chains: 1; bounding box: 43×55×63 Å

Nearest PDB structures (foldseek):
  5c3p-assembly3_C  TM=7.312E-01  e=3.211E-05  Neurospora crassa
  5c3p-assembly4_D  TM=7.479E-01  e=3.414E-05  Neurospora crassa
  5c3s-assembly3_C  TM=6.970E-01  e=3.630E-05  Neurospora crassa
  5c3p-assembly2_B  TM=6.759E-01  e=3.414E-05  Neurospora crassa
  5c3p-assembly1_A  TM=6.823E-01  e=4.103E-05  Neurospora crassa

pLDDT: mean 83.02, std 15.43, range [36.12, 97.62]

Secondary structure (DSSP, 8-state):
--EEEEEE-SS---EEEE-TTS-EEE----TT--EEEE-HHHHHHTTTSS----EEEPPPPTTS----EEEEEE---TT-BHHHHHHHSS-S--HHHHHHHHHHHHHTTS----------TT-S-SBHHHHHHHHHHHH-HHHHHHH-HHHHHHHHHHHHHHHHHHHHHTS--------

Solvent-accessible surface area (backbone atoms only — not comparable to full-atom values): 10561 Å² total; per-residue (Å²): 87,29,38,36,40,31,35,54,75,33,86,58,57,37,42,30,36,48,46,65,78,55,47,78,40,80,54,66,56,54,92,99,57,65,51,76,41,44,20,62,45,41,10,59,42,47,73,59,58,49,59,48,59,52,68,51,74,50,81,60,61,89,90,70,64,88,76,50,66,53,76,45,76,42,64,69,65,45,83,42,36,66,70,50,42,63,72,74,45,79,48,82,73,53,67,70,59,52,48,51,41,49,56,53,34,60,75,54,77,39,87,59,72,88,75,76,76,88,80,52,95,89,49,94,48,65,26,50,37,51,45,51,49,52,51,51,26,69,76,36,52,72,59,10,60,76,76,37,46,68,60,38,51,53,51,52,52,52,50,52,51,53,54,51,54,55,58,57,75,68,52,80,81,77,75,82,80,86,128

Mean predicted aligned error: 8.69 Å